Protein AF-A0A7K4BZT4-F1 (afdb_monomer_lite)

Sequence (242 aa):
MKRKNKKKKISETKINSTKKSKKNQSNDFLEYLKKRPYFVGFSVILIIIVFALLLTPRQEFEETTLSLIYGKALHEHHLNEIEYHLTQVEKKLNGTYQTTLEDDYYYSFKEDILWLKQREEELCKNTKNLLIKQLAFNTAFEGVLIVNENVGYEYFIEDYEGTINSALNEKYFDQNFENNLEVMNMFIGEKEKLNIFLTEYNSIMRDYFDYKVFIIKNSNSLERQFIEANKLFILSDPLALS

Foldseek 3Di:
DDDDDDDDPDDPPPPDDDDDDPPCPVVVVVVVCVVCVVVVVVVVVVVVVVVVVVPDPDPDPVCQVVLLVQLVVLLVVLLVVLVVQLVVLVVVLPDDDDDPLSNLLSVLLNVLSVVLNVVSVVLNPDDDSSNLLSVLSVLLVLLSVLLSVVLPPPDDDPPLVVLLVCLQPDPLLPDQLVPPVVVLVVCVVPVVSSVVSSVSNSVSLVVVLVVLSVCLVPPPDSSNNSSSSSSSVLSSDSVSSD

pLDDT: mean 73.02, std 18.8, range [32.84, 96.56]

Organism: NCBI:txid3101447

Secondary structure (DSSP, 8-state):
------------------S--SSSHHHHHHHHHHH-HHHHHHHHHHHHHHHHHHS---TTHHHHHHHHHHHHHHHHHHHHHHHHHHHHHHHHHTS--S-HHHHHHHHHHHHHHHHHHHHHHHHHTS-TTHHHHHHHHHHHHHHHHHHHHHH-GGG--S-HHHHHHHHHHS--TT---TT-HHHHGGGTT-HHHHHHHHHHHHHHHHHHHHHHHHHHHH-S-HHHHHHHHHHHHHHT-TTT--

Radius of gyration: 25.9 Å; chains: 1; bounding box: 50×102×54 Å

Structure (mmCIF, N/CA/C/O backbone):
data_AF-A0A7K4BZT4-F1
#
_entry.id   AF-A0A7K4BZT4-F1
#
loop_
_atom_site.group_PDB
_atom_site.id
_atom_site.type_symbol
_atom_site.label_atom_id
_atom_site.label_alt_id
_atom_site.label_comp_id
_atom_site.label_asym_id
_atom_site.label_entity_id
_atom_site.label_seq_id
_atom_site.pdbx_PDB_ins_code
_atom_site.Cartn_x
_atom_site.Cartn_y
_atom_site.Cartn_z
_atom_site.occupancy
_atom_site.B_iso_or_equiv
_atom_site.auth_seq_id
_atom_site.auth_comp_id
_atom_site.auth_asym_id
_atom_site.auth_atom_id
_atom_site.pdbx_PDB_model_num
ATOM 1 N N . MET A 1 1 ? 17.364 88.638 16.631 1.00 38.34 1 MET A N 1
ATOM 2 C CA . MET A 1 1 ? 16.669 88.555 15.325 1.00 38.34 1 MET A CA 1
ATOM 3 C C . MET A 1 1 ? 17.103 87.301 14.574 1.00 38.34 1 MET A C 1
ATOM 5 O O . MET A 1 1 ? 18.286 87.143 14.344 1.00 38.34 1 MET A O 1
ATOM 9 N N . LYS A 1 2 ? 16.131 86.422 14.254 1.00 34.97 2 LYS A N 1
ATOM 10 C CA . LYS A 1 2 ? 15.902 85.690 12.978 1.00 34.97 2 LYS A CA 1
ATOM 11 C C . LYS A 1 2 ? 17.158 85.402 12.103 1.00 34.97 2 LYS A C 1
ATOM 13 O O . LYS A 1 2 ? 17.803 86.339 11.673 1.00 34.97 2 LYS A O 1
ATOM 18 N N . ARG A 1 3 ? 17.466 84.175 11.653 1.00 37.53 3 ARG A N 1
ATOM 19 C CA . ARG A 1 3 ? 16.575 83.186 11.007 1.00 37.53 3 ARG A CA 1
ATOM 20 C C . ARG A 1 3 ? 17.091 81.736 11.095 1.00 37.53 3 ARG A C 1
ATOM 22 O O . ARG A 1 3 ? 18.282 81.463 11.096 1.00 37.53 3 ARG A O 1
ATOM 29 N N . LYS A 1 4 ? 16.100 80.840 11.075 1.00 44.41 4 LYS A N 1
ATOM 30 C CA . LYS A 1 4 ? 16.132 79.391 10.852 1.00 44.41 4 LYS A CA 1
ATOM 31 C C . LYS A 1 4 ? 16.937 79.004 9.602 1.00 44.41 4 LYS A C 1
ATOM 33 O O . LYS A 1 4 ? 16.754 79.629 8.564 1.00 44.41 4 LYS A O 1
ATOM 38 N N . ASN A 1 5 ? 17.639 77.871 9.661 1.00 38.75 5 ASN A N 1
ATOM 39 C CA . ASN A 1 5 ? 17.642 76.913 8.554 1.00 38.75 5 ASN A CA 1
ATOM 40 C C . ASN A 1 5 ? 17.796 75.480 9.079 1.00 38.75 5 ASN A C 1
ATOM 42 O O . ASN A 1 5 ? 18.863 75.030 9.483 1.00 38.75 5 ASN A O 1
ATOM 46 N N . LYS A 1 6 ? 16.657 74.786 9.091 1.00 43.75 6 LYS A N 1
ATOM 47 C CA . LYS A 1 6 ? 16.471 73.385 9.454 1.00 43.75 6 LYS A CA 1
ATOM 48 C C . LYS A 1 6 ? 16.713 72.580 8.172 1.00 43.75 6 LYS A C 1
ATOM 50 O O . LYS A 1 6 ? 15.821 72.508 7.331 1.00 43.75 6 LYS A O 1
ATOM 55 N N . LYS A 1 7 ? 17.914 72.024 7.979 1.00 41.59 7 LYS A N 1
ATOM 56 C CA . LYS A 1 7 ? 18.145 71.008 6.937 1.00 41.59 7 LYS A CA 1
ATOM 57 C C . LYS A 1 7 ? 17.945 69.62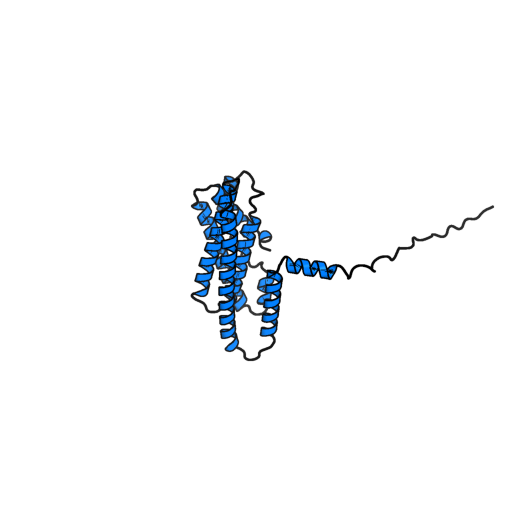3 7.548 1.00 41.59 7 LYS A C 1
ATOM 59 O O . LYS A 1 7 ? 18.538 69.288 8.568 1.00 41.59 7 LYS A O 1
ATOM 64 N N . LYS A 1 8 ? 17.030 68.877 6.925 1.00 41.38 8 LYS A N 1
ATOM 65 C CA . LYS A 1 8 ? 16.653 67.491 7.211 1.00 41.38 8 LYS A CA 1
ATOM 66 C C . LYS A 1 8 ? 17.901 66.620 7.383 1.00 41.38 8 LYS A C 1
ATOM 68 O O . LYS A 1 8 ? 18.652 66.449 6.428 1.00 41.38 8 LYS A O 1
ATOM 73 N N . LYS A 1 9 ? 18.070 66.020 8.562 1.00 32.84 9 LYS A N 1
ATOM 74 C CA . LYS A 1 9 ? 18.883 64.813 8.715 1.00 32.84 9 LYS A CA 1
ATOM 75 C C . LYS A 1 9 ? 17.980 63.654 8.300 1.00 32.84 9 LYS A C 1
ATOM 77 O O . LYS A 1 9 ? 17.096 63.251 9.051 1.00 32.84 9 LYS A O 1
ATOM 82 N N . ILE A 1 10 ? 18.101 63.247 7.039 1.00 37.84 10 ILE A N 1
ATOM 83 C CA . ILE A 1 10 ? 17.506 62.006 6.550 1.00 37.84 10 ILE A CA 1
ATOM 84 C C . ILE A 1 10 ? 18.229 60.888 7.293 1.00 37.84 10 ILE A C 1
ATOM 86 O O . ILE A 1 10 ? 19.456 60.877 7.366 1.00 37.84 10 ILE A O 1
ATOM 90 N N . SER A 1 11 ? 17.429 60.036 7.920 1.00 33.91 11 SER A N 1
ATOM 91 C CA . SER A 1 11 ? 17.816 58.808 8.597 1.00 33.91 11 SER A CA 1
ATOM 92 C C . SER A 1 11 ? 18.914 58.078 7.831 1.00 33.91 11 SER A C 1
ATOM 94 O O . SER A 1 11 ? 18.687 57.624 6.710 1.00 33.91 11 SER A O 1
ATOM 96 N N . GLU A 1 12 ? 20.083 57.956 8.457 1.00 33.94 12 GLU A N 1
ATOM 97 C CA . GLU A 1 12 ? 21.090 56.968 8.094 1.00 33.94 12 GLU A CA 1
ATOM 98 C C . GLU A 1 12 ? 20.404 55.602 8.105 1.00 33.94 12 GLU A C 1
ATOM 100 O O . GLU A 1 12 ? 20.092 55.032 9.154 1.00 33.94 12 GLU A O 1
ATOM 105 N N . THR A 1 13 ? 20.094 55.102 6.915 1.00 34.84 13 THR A N 1
ATOM 106 C CA . THR A 1 13 ? 19.722 53.713 6.719 1.00 34.84 13 THR A CA 1
ATOM 107 C C . THR A 1 13 ? 20.953 52.915 7.120 1.00 34.84 13 THR A C 1
ATOM 109 O O . THR A 1 13 ? 21.974 52.943 6.434 1.00 34.84 13 THR A O 1
ATOM 112 N N . LYS A 1 14 ? 20.889 52.260 8.283 1.00 35.16 14 LYS A N 1
ATOM 113 C CA . LYS A 1 14 ? 21.848 51.230 8.672 1.00 35.16 14 LYS A CA 1
ATOM 114 C C . LYS A 1 14 ? 21.846 50.168 7.573 1.00 35.16 14 LYS A C 1
ATOM 116 O O . LYS A 1 14 ? 21.000 49.280 7.570 1.00 35.16 14 LYS A O 1
ATOM 121 N N . ILE A 1 15 ? 22.807 50.249 6.661 1.00 43.66 15 ILE A N 1
ATOM 122 C CA . ILE A 1 15 ? 23.248 49.103 5.872 1.00 43.66 15 ILE A CA 1
ATOM 123 C C . ILE A 1 15 ? 23.973 48.204 6.870 1.00 43.66 15 ILE A C 1
ATOM 125 O O . ILE A 1 15 ? 25.164 48.355 7.119 1.00 43.66 15 ILE A O 1
ATOM 129 N N . ASN A 1 16 ? 23.216 47.341 7.539 1.00 45.81 16 ASN A N 1
ATOM 130 C CA . ASN A 1 16 ? 23.766 46.323 8.421 1.00 45.81 16 ASN A CA 1
ATOM 131 C C . ASN A 1 16 ? 22.947 45.036 8.300 1.00 45.81 16 ASN A C 1
ATOM 133 O O . ASN A 1 16 ? 22.258 44.605 9.215 1.00 45.81 16 ASN A O 1
ATOM 137 N N . SER A 1 17 ? 23.041 44.431 7.126 1.00 40.00 17 SER A N 1
ATOM 138 C CA . SER A 1 17 ? 22.721 43.032 6.849 1.00 40.00 17 SER A CA 1
ATOM 139 C C . SER A 1 17 ? 23.352 42.775 5.485 1.00 40.00 17 SER A C 1
ATOM 141 O O . SER A 1 17 ? 22.897 43.322 4.492 1.00 40.00 17 SER A O 1
ATOM 143 N N . THR A 1 18 ? 24.506 42.139 5.360 1.00 36.81 18 THR A N 1
ATOM 144 C CA . THR A 1 18 ? 24.685 40.716 5.628 1.00 36.81 18 THR A CA 1
ATOM 145 C C . THR A 1 18 ? 26.184 40.441 5.714 1.00 36.81 18 THR A C 1
ATOM 147 O O . THR A 1 18 ? 26.890 40.310 4.719 1.00 36.81 18 THR A O 1
ATOM 150 N N . LYS A 1 19 ? 26.698 40.337 6.937 1.00 41.53 19 LYS A N 1
ATOM 151 C CA . LYS A 1 19 ? 28.025 39.768 7.195 1.00 41.53 19 LYS A CA 1
ATOM 152 C C . LYS A 1 19 ? 27.956 38.893 8.438 1.00 41.53 19 LYS A C 1
ATOM 154 O O . LYS A 1 19 ? 28.600 39.168 9.437 1.00 41.53 19 LYS A O 1
ATOM 159 N N . LYS A 1 20 ? 27.081 37.887 8.396 1.00 43.62 20 LYS A N 1
ATOM 160 C CA . LYS A 1 20 ? 26.999 36.772 9.351 1.00 43.62 20 LYS A CA 1
ATOM 161 C C . LYS A 1 20 ? 25.937 35.799 8.849 1.00 43.62 20 LYS A C 1
ATOM 163 O O . LYS A 1 20 ? 24.759 36.101 8.946 1.00 43.62 20 LYS A O 1
ATOM 168 N N . SER A 1 21 ? 26.381 34.690 8.264 1.00 40.34 21 SER A N 1
ATOM 169 C CA . SER A 1 21 ? 25.705 33.381 8.243 1.00 40.34 21 SER A CA 1
ATOM 170 C C . SER A 1 21 ? 26.266 32.559 7.078 1.00 40.34 21 SER A C 1
ATOM 172 O O . SER A 1 21 ? 25.686 32.472 6.006 1.00 40.34 21 SER A O 1
ATOM 174 N N . LYS A 1 22 ? 27.469 32.011 7.253 1.00 43.75 22 LYS A N 1
ATOM 175 C CA . LYS A 1 22 ? 27.963 30.893 6.426 1.00 43.75 22 LYS A CA 1
ATOM 176 C C . LYS A 1 22 ? 28.556 29.768 7.277 1.00 43.75 22 LYS A C 1
ATOM 178 O O . LYS A 1 22 ? 29.202 28.879 6.749 1.00 43.75 22 LYS A O 1
ATOM 183 N N . LYS A 1 23 ? 28.355 29.810 8.602 1.00 39.78 23 LYS A N 1
ATOM 184 C CA . LYS A 1 23 ? 28.956 28.842 9.531 1.00 39.78 23 LYS A CA 1
ATOM 185 C C . LYS A 1 23 ? 27.959 27.892 10.206 1.00 39.78 23 LYS A C 1
ATOM 187 O O . LYS A 1 23 ? 28.413 26.954 10.838 1.00 39.78 23 LYS A O 1
ATOM 192 N N . ASN A 1 24 ? 26.646 28.085 10.017 1.00 41.31 24 ASN A N 1
ATOM 193 C CA . ASN A 1 24 ? 25.622 27.192 10.586 1.00 41.31 24 ASN A CA 1
ATOM 194 C C . ASN A 1 24 ? 24.876 26.339 9.544 1.00 41.31 24 ASN A C 1
ATOM 196 O O . ASN A 1 24 ? 24.444 25.248 9.882 1.00 41.31 24 ASN A O 1
ATOM 200 N N . GLN A 1 25 ? 24.823 26.740 8.266 1.00 46.41 25 GLN A N 1
ATOM 201 C CA . GLN A 1 25 ? 24.105 25.967 7.236 1.00 46.41 25 GLN A CA 1
ATOM 202 C C . GLN A 1 25 ? 24.666 24.554 6.999 1.00 46.41 25 GLN A C 1
ATOM 204 O O . GLN A 1 25 ? 23.907 23.652 6.667 1.00 46.41 25 GLN A O 1
ATOM 209 N N . SER A 1 26 ? 25.975 24.332 7.177 1.00 47.44 26 SER A N 1
ATOM 210 C CA . SER A 1 26 ? 26.562 22.999 6.981 1.00 47.44 26 SER A CA 1
ATOM 211 C C . SER A 1 26 ? 26.220 22.029 8.109 1.00 47.44 26 SER A C 1
ATOM 213 O O . SER A 1 26 ? 26.107 20.836 7.854 1.00 47.44 26 SER A O 1
ATOM 215 N N . ASN A 1 27 ? 26.058 22.526 9.341 1.00 47.84 27 ASN A N 1
ATOM 216 C CA . ASN A 1 27 ? 25.723 21.677 10.483 1.00 47.84 27 ASN A CA 1
ATOM 217 C C . ASN A 1 27 ? 24.246 21.285 10.452 1.00 47.84 27 ASN A C 1
ATOM 219 O O . ASN A 1 27 ? 23.945 20.113 10.655 1.00 47.84 27 ASN A O 1
ATOM 223 N N . ASP A 1 28 ? 23.364 22.218 10.086 1.00 51.59 28 ASP A N 1
ATOM 224 C CA . ASP A 1 28 ? 21.929 21.952 9.952 1.00 51.59 28 ASP A CA 1
ATOM 225 C C . ASP A 1 28 ? 21.648 20.961 8.808 1.00 51.59 28 ASP A C 1
ATOM 227 O O . ASP A 1 28 ? 20.815 20.066 8.944 1.00 51.59 28 ASP A O 1
ATOM 231 N N . PHE A 1 29 ? 22.402 21.048 7.704 1.00 51.94 29 PHE A N 1
ATOM 232 C CA . PHE A 1 29 ? 22.315 20.083 6.605 1.00 51.94 29 PHE A CA 1
ATOM 233 C C . PHE A 1 29 ? 22.826 18.695 7.012 1.00 51.94 29 PHE A C 1
ATOM 235 O O . PHE A 1 29 ? 22.180 17.691 6.726 1.00 51.94 29 PHE A O 1
ATOM 242 N N . LEU A 1 30 ? 23.950 18.611 7.734 1.00 51.66 30 LEU A N 1
ATOM 243 C CA . LEU A 1 30 ? 24.466 17.327 8.218 1.00 51.66 30 LEU A CA 1
ATOM 244 C C . LEU A 1 30 ? 23.521 16.670 9.236 1.00 51.66 30 LEU A C 1
ATOM 246 O O . LEU A 1 30 ? 23.410 15.447 9.280 1.00 51.66 30 LEU A O 1
ATOM 250 N N . GLU A 1 31 ? 22.856 17.469 10.067 1.00 55.62 31 GLU A N 1
ATOM 251 C CA . GLU A 1 31 ? 21.886 16.985 11.047 1.00 55.62 31 GLU A CA 1
ATOM 252 C C . GLU A 1 31 ? 20.573 16.544 10.383 1.00 55.62 31 GLU A C 1
ATOM 254 O O . GLU A 1 31 ? 20.004 15.524 10.771 1.00 55.62 31 GLU A O 1
ATOM 259 N N . TYR A 1 32 ? 20.143 17.240 9.326 1.00 56.03 32 TYR A N 1
ATOM 260 C CA . TYR A 1 32 ? 19.035 16.823 8.462 1.00 56.03 32 TYR A CA 1
ATOM 261 C C . TYR A 1 32 ? 19.323 15.482 7.768 1.00 56.03 32 TYR A C 1
ATOM 263 O O . TYR A 1 32 ? 18.508 14.563 7.838 1.00 56.03 32 TYR A O 1
ATOM 271 N N . LEU A 1 33 ? 20.521 15.321 7.192 1.00 49.00 33 LEU A N 1
ATOM 272 C CA . LEU A 1 33 ? 20.959 14.067 6.565 1.00 49.00 33 LEU A CA 1
ATOM 273 C C . LEU A 1 33 ? 21.057 12.907 7.572 1.00 49.00 33 LEU A C 1
ATOM 275 O O . LEU A 1 33 ? 20.733 11.772 7.236 1.00 49.00 33 LEU A O 1
ATOM 279 N N . LYS A 1 34 ? 21.446 13.179 8.826 1.00 53.22 34 LYS A N 1
ATOM 280 C CA . LYS A 1 34 ? 21.463 12.170 9.903 1.00 53.22 34 LYS A CA 1
ATOM 281 C C . LYS A 1 34 ? 20.067 11.730 10.348 1.00 53.22 34 LYS A C 1
ATOM 283 O O . LYS A 1 34 ? 19.916 10.592 10.776 1.00 53.22 34 LYS A O 1
ATOM 288 N N . LYS A 1 35 ? 19.066 12.613 10.267 1.00 53.91 35 LYS A N 1
ATOM 289 C CA . LYS A 1 35 ? 17.663 12.308 10.609 1.00 53.91 35 LYS A CA 1
ATOM 290 C C . LYS A 1 35 ? 16.922 11.576 9.486 1.00 53.91 35 LYS A C 1
ATOM 292 O O . LYS A 1 35 ? 15.876 10.997 9.748 1.00 53.91 35 LYS A O 1
ATOM 297 N N . ARG A 1 36 ? 17.452 11.587 8.258 1.00 51.53 36 ARG A N 1
ATOM 298 C CA . ARG A 1 36 ? 16.865 10.923 7.082 1.00 51.53 36 ARG A CA 1
ATOM 299 C C . ARG A 1 36 ? 17.914 10.105 6.318 1.00 51.53 36 ARG A C 1
ATOM 301 O O . ARG A 1 36 ? 18.213 10.427 5.168 1.00 51.53 36 ARG A O 1
ATOM 308 N N . PRO A 1 37 ? 18.482 9.045 6.922 1.00 53.41 37 PRO A N 1
ATOM 309 C CA . PRO A 1 37 ? 19.503 8.220 6.270 1.00 53.41 37 PRO A CA 1
ATOM 310 C C . PRO A 1 37 ? 19.003 7.602 4.954 1.00 53.41 37 PRO A C 1
ATOM 312 O O . PRO A 1 37 ? 19.774 7.474 4.005 1.00 53.41 37 PRO A O 1
ATOM 315 N N . TYR A 1 38 ? 17.701 7.322 4.862 1.00 54.69 38 TYR A N 1
ATOM 316 C CA . TYR A 1 38 ? 17.044 6.798 3.665 1.00 54.69 38 TYR A CA 1
ATOM 317 C C . TYR A 1 38 ? 17.004 7.809 2.509 1.00 54.69 38 TYR A C 1
ATOM 319 O O . TYR A 1 38 ? 17.267 7.435 1.375 1.00 54.69 38 TYR A O 1
ATOM 327 N N . PHE A 1 39 ? 16.830 9.110 2.785 1.00 56.25 39 PHE A N 1
ATOM 328 C CA . PHE A 1 39 ? 16.933 10.164 1.764 1.00 56.25 39 PHE A CA 1
ATOM 329 C C . PHE A 1 39 ? 18.351 10.251 1.182 1.00 56.25 39 PHE A C 1
ATOM 331 O O . PHE A 1 39 ? 18.521 10.484 -0.013 1.00 56.25 39 PHE A O 1
ATOM 338 N N . VAL A 1 40 ? 19.380 10.028 2.010 1.00 55.22 40 VAL A N 1
ATOM 339 C CA . VAL A 1 40 ? 20.787 9.995 1.571 1.00 55.22 40 VAL A CA 1
ATOM 340 C C . VAL A 1 40 ? 21.072 8.749 0.736 1.00 55.22 40 VAL A C 1
ATOM 342 O O . VAL A 1 40 ? 21.706 8.850 -0.310 1.00 55.22 40 VAL A O 1
ATOM 345 N N . GLY A 1 41 ? 20.568 7.586 1.162 1.00 58.56 41 GLY A N 1
ATOM 346 C CA . GLY A 1 41 ? 20.647 6.346 0.387 1.00 58.56 41 GLY A CA 1
ATOM 347 C C . GLY A 1 41 ? 19.968 6.484 -0.977 1.00 58.56 41 GLY A C 1
ATOM 348 O O . GLY A 1 41 ? 20.593 6.228 -2.004 1.00 58.56 41 GLY A O 1
ATOM 349 N N . PHE A 1 42 ? 18.738 7.000 -0.988 1.00 55.38 42 PHE A N 1
ATOM 350 C CA . PHE A 1 42 ? 17.950 7.270 -2.188 1.00 55.38 42 PHE A CA 1
ATOM 351 C C . PHE A 1 42 ? 18.660 8.234 -3.140 1.00 55.38 42 PHE A C 1
ATOM 353 O O . PHE A 1 42 ? 18.800 7.944 -4.323 1.00 55.38 42 PHE A O 1
ATOM 360 N N . SER A 1 43 ? 19.186 9.352 -2.636 1.00 60.56 43 SER A N 1
ATOM 361 C CA . SER A 1 43 ? 19.872 10.332 -3.486 1.00 60.56 43 SER A CA 1
ATOM 362 C C . SER A 1 43 ? 21.207 9.818 -4.038 1.00 60.56 43 SER A C 1
ATOM 364 O O . SER A 1 43 ? 21.553 10.145 -5.171 1.00 60.56 43 SER A O 1
ATOM 366 N N . VAL A 1 44 ? 21.923 8.947 -3.320 1.00 68.25 44 VAL A N 1
ATOM 367 C CA . VAL A 1 44 ? 23.115 8.263 -3.855 1.00 68.25 44 VAL A CA 1
ATOM 368 C C . VAL A 1 44 ? 22.736 7.262 -4.951 1.00 68.25 44 VAL A C 1
ATOM 370 O O . VAL A 1 44 ? 23.366 7.257 -6.008 1.00 68.25 44 VAL A O 1
ATOM 373 N N . ILE A 1 45 ? 21.689 6.459 -4.743 1.00 68.69 45 ILE A N 1
ATOM 374 C CA . ILE A 1 45 ? 21.191 5.498 -5.740 1.00 68.69 45 ILE A CA 1
ATOM 375 C C . ILE A 1 45 ? 20.685 6.230 -6.991 1.00 68.69 45 ILE A C 1
ATOM 377 O O . ILE A 1 45 ? 21.036 5.851 -8.107 1.00 68.69 45 ILE A O 1
ATOM 381 N N . LEU A 1 46 ? 19.957 7.334 -6.818 1.00 63.81 46 LEU A N 1
ATOM 382 C CA . LEU A 1 46 ? 19.461 8.175 -7.906 1.00 63.81 46 LEU A CA 1
ATOM 383 C C . LEU A 1 46 ? 20.613 8.768 -8.734 1.00 63.81 46 LEU A C 1
ATOM 385 O O . LEU A 1 46 ? 20.575 8.732 -9.961 1.00 63.81 46 LEU A O 1
ATOM 389 N N . ILE A 1 47 ? 21.676 9.254 -8.080 1.00 70.94 47 ILE A N 1
ATOM 390 C CA . ILE A 1 47 ? 22.879 9.758 -8.765 1.00 70.94 47 ILE A CA 1
ATOM 391 C C . ILE A 1 47 ? 23.571 8.636 -9.552 1.00 70.94 47 ILE A C 1
ATOM 393 O O . ILE A 1 47 ? 24.005 8.866 -10.681 1.00 70.94 47 ILE A O 1
ATOM 397 N N . ILE A 1 48 ? 23.646 7.421 -8.998 1.00 68.88 48 ILE A N 1
ATOM 398 C CA . ILE A 1 48 ? 24.233 6.256 -9.678 1.00 68.88 48 ILE A CA 1
ATOM 399 C C . ILE A 1 48 ? 23.407 5.867 -10.913 1.00 68.88 48 ILE A C 1
ATOM 401 O O . ILE A 1 48 ? 23.986 5.620 -11.969 1.00 68.88 48 ILE A O 1
ATOM 405 N N . ILE A 1 49 ? 22.074 5.876 -10.816 1.00 66.00 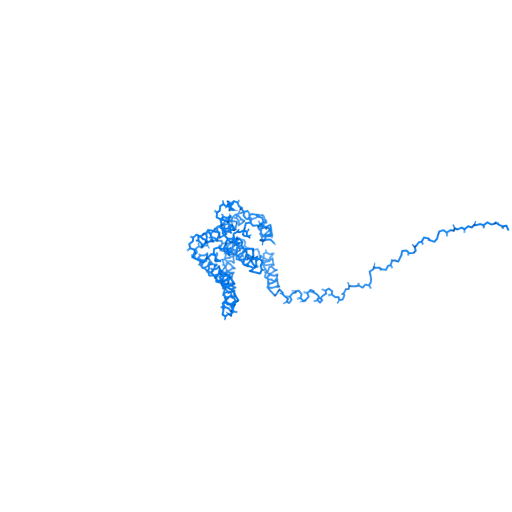49 ILE A N 1
ATOM 406 C CA . ILE A 1 49 ? 21.160 5.596 -11.935 1.00 66.00 49 ILE A CA 1
ATOM 407 C C . ILE A 1 49 ? 21.321 6.647 -13.042 1.00 66.00 49 ILE A C 1
ATOM 409 O O . ILE A 1 49 ? 21.489 6.295 -14.208 1.00 66.00 49 ILE A O 1
ATOM 413 N N . VAL A 1 50 ? 21.351 7.936 -12.686 1.00 66.81 50 VAL A N 1
ATOM 414 C CA . VAL A 1 50 ? 21.525 9.037 -13.651 1.00 66.81 50 VAL A CA 1
ATOM 415 C C . VAL A 1 50 ? 22.878 8.949 -14.367 1.00 66.81 50 VAL A C 1
ATOM 417 O O . VAL A 1 50 ? 22.946 9.132 -15.582 1.00 66.81 50 VAL A O 1
ATOM 420 N N . PHE A 1 51 ? 23.960 8.621 -13.653 1.00 59.88 51 PHE A N 1
ATOM 421 C CA . PHE A 1 51 ? 25.280 8.437 -14.268 1.00 59.88 51 PHE A CA 1
ATOM 422 C C . PHE A 1 51 ? 25.371 7.178 -15.138 1.00 59.88 51 PHE A C 1
ATOM 424 O O . PHE A 1 51 ? 26.032 7.211 -16.177 1.00 59.88 51 PHE A O 1
ATOM 431 N N . ALA A 1 52 ? 24.698 6.091 -14.754 1.00 56.69 52 ALA A N 1
ATOM 432 C CA . ALA A 1 52 ? 24.640 4.864 -15.546 1.00 56.69 52 ALA A CA 1
ATOM 433 C C . ALA A 1 52 ? 23.891 5.069 -16.877 1.00 56.69 52 ALA A C 1
ATOM 435 O O . ALA A 1 52 ? 24.296 4.522 -17.903 1.00 56.69 52 ALA A O 1
ATOM 436 N N . LEU A 1 53 ? 22.858 5.919 -16.889 1.00 58.25 53 LEU A N 1
ATOM 437 C CA . LEU A 1 53 ? 22.107 6.283 -18.097 1.00 58.25 53 LEU A CA 1
ATOM 438 C C . LEU A 1 53 ? 22.904 7.182 -19.061 1.00 58.25 53 LEU A C 1
ATOM 440 O O . LEU A 1 53 ? 22.675 7.141 -20.268 1.00 58.25 53 LEU A O 1
ATOM 444 N N . LEU A 1 54 ? 23.852 7.981 -18.558 1.00 51.22 54 LEU A N 1
ATOM 445 C CA . LEU A 1 54 ? 24.602 8.957 -19.361 1.00 51.22 54 LEU A CA 1
ATOM 446 C C . LEU A 1 54 ? 25.860 8.394 -20.054 1.00 51.22 54 LEU A C 1
ATOM 448 O O . LEU A 1 54 ? 26.380 9.052 -20.956 1.00 51.22 54 LEU A O 1
ATOM 452 N N . LEU A 1 55 ? 26.376 7.222 -19.655 1.00 49.41 55 LEU A N 1
ATOM 453 C CA . LEU A 1 55 ? 27.731 6.774 -20.032 1.00 49.41 55 LEU A CA 1
ATOM 454 C C . LEU A 1 55 ? 27.842 5.533 -20.940 1.00 49.41 55 LEU A C 1
ATOM 456 O O . LEU A 1 55 ? 28.967 5.166 -21.279 1.00 49.41 55 LEU A O 1
ATOM 460 N N . THR A 1 56 ? 26.754 4.908 -21.404 1.00 43.88 56 THR A N 1
ATOM 461 C CA . THR A 1 56 ? 26.866 3.653 -22.187 1.00 43.88 56 THR A CA 1
ATOM 462 C C . THR A 1 56 ? 26.113 3.676 -23.522 1.00 43.88 56 THR A C 1
ATOM 464 O O . THR A 1 56 ? 24.884 3.684 -23.528 1.00 43.88 56 THR A O 1
ATOM 467 N N . PRO A 1 57 ? 26.814 3.622 -24.676 1.00 45.00 57 PRO A N 1
ATOM 468 C CA . PRO A 1 57 ? 26.199 3.366 -25.971 1.00 45.00 57 PRO A CA 1
ATOM 469 C C . PRO A 1 57 ? 26.279 1.871 -26.337 1.00 45.00 57 PRO A C 1
ATOM 471 O O . PRO A 1 57 ? 27.343 1.383 -26.718 1.00 45.00 57 PRO A O 1
ATOM 474 N N . ARG A 1 58 ? 25.142 1.162 -26.268 1.00 41.88 58 ARG A N 1
ATOM 475 C CA . ARG A 1 58 ? 24.783 -0.054 -27.041 1.00 41.88 58 ARG A CA 1
ATOM 476 C C . ARG A 1 58 ? 23.310 -0.385 -26.766 1.00 41.88 58 ARG A C 1
ATOM 478 O O . ARG A 1 58 ? 22.956 -1.144 -25.872 1.00 41.88 58 ARG A O 1
ATOM 485 N N . GLN A 1 59 ? 22.455 0.310 -27.505 1.00 51.00 59 GLN A N 1
ATOM 486 C CA . GLN A 1 59 ? 21.015 0.394 -27.278 1.00 51.00 59 GLN A CA 1
ATOM 487 C C . GLN A 1 59 ? 20.311 -0.932 -27.631 1.00 51.00 59 GLN A C 1
ATOM 489 O O . GLN A 1 59 ? 20.684 -1.596 -28.594 1.00 51.00 59 GLN A O 1
ATOM 494 N N . GLU A 1 60 ? 19.300 -1.294 -26.837 1.00 47.25 60 GLU A N 1
ATOM 495 C CA . GLU A 1 60 ? 18.342 -2.412 -26.966 1.00 47.25 60 GLU A CA 1
ATOM 496 C C . GLU A 1 60 ? 18.626 -3.716 -26.177 1.00 47.25 60 GLU A C 1
ATOM 498 O O . GLU A 1 60 ? 17.831 -4.061 -25.296 1.00 47.25 60 GLU A O 1
ATOM 503 N N . PHE A 1 61 ? 19.723 -4.455 -26.400 1.00 43.44 61 PHE A N 1
ATOM 504 C CA . PHE A 1 61 ? 19.909 -5.767 -25.725 1.00 43.44 61 PHE A CA 1
ATOM 505 C C . PHE A 1 61 ? 20.460 -5.677 -24.285 1.00 43.44 61 PHE A C 1
ATOM 507 O O . PHE A 1 61 ? 20.027 -6.426 -23.401 1.00 43.44 61 PHE A O 1
ATOM 514 N N . GLU A 1 62 ? 21.390 -4.753 -24.019 1.00 49.66 62 GLU A N 1
ATOM 515 C CA . GLU A 1 62 ? 21.948 -4.540 -22.670 1.00 49.66 62 GLU A CA 1
ATOM 516 C C . GLU A 1 62 ? 20.948 -3.834 -21.745 1.00 49.66 62 GLU A C 1
ATOM 518 O O . GLU A 1 62 ? 20.843 -4.185 -20.570 1.00 49.66 62 GLU A O 1
ATOM 523 N N . GLU A 1 63 ? 20.141 -2.919 -22.289 1.00 52.84 63 GLU A N 1
ATOM 524 C CA . GLU A 1 63 ? 19.128 -2.166 -21.541 1.00 52.84 63 GLU A CA 1
ATOM 525 C C . GLU A 1 63 ? 18.045 -3.086 -20.952 1.00 52.84 63 GLU A C 1
ATOM 527 O O . GLU A 1 63 ? 17.660 -2.944 -19.791 1.00 52.84 63 GLU A O 1
ATOM 532 N N . THR A 1 64 ? 17.628 -4.111 -21.703 1.00 64.19 64 THR A N 1
ATOM 533 C CA . THR A 1 64 ? 16.621 -5.088 -21.251 1.00 64.19 64 THR A CA 1
ATOM 534 C C . THR A 1 64 ? 17.150 -5.980 -20.119 1.00 64.19 64 THR A C 1
ATOM 536 O O . THR A 1 64 ? 16.425 -6.292 -19.172 1.00 64.19 64 THR A O 1
ATOM 539 N N . THR A 1 65 ? 18.429 -6.366 -20.181 1.00 69.06 65 THR A N 1
ATOM 540 C CA . THR A 1 65 ? 19.059 -7.229 -19.165 1.00 69.06 65 THR A CA 1
ATOM 541 C C . THR A 1 65 ? 19.363 -6.454 -17.884 1.00 69.06 65 THR A C 1
ATOM 543 O O . THR A 1 65 ? 19.067 -6.937 -16.791 1.00 69.06 65 THR A O 1
ATOM 546 N N . LEU A 1 66 ? 19.893 -5.232 -18.002 1.00 73.00 66 LEU A N 1
ATOM 547 C CA . LEU A 1 66 ? 20.134 -4.344 -16.863 1.00 73.00 66 LEU A CA 1
ATOM 548 C C . LEU A 1 66 ? 18.826 -3.959 -16.171 1.00 73.00 66 LEU A C 1
ATOM 550 O O . LEU A 1 66 ? 18.735 -4.075 -14.954 1.00 73.00 66 LEU A O 1
ATOM 554 N N . SER A 1 67 ? 17.790 -3.591 -16.930 1.00 76.31 67 SER A N 1
ATOM 555 C CA . SER A 1 67 ? 16.455 -3.298 -16.387 1.00 76.31 67 SER A CA 1
ATOM 556 C C . SER A 1 67 ? 15.894 -4.472 -15.579 1.00 76.31 67 SER A C 1
ATOM 558 O O . SER A 1 67 ? 15.374 -4.287 -14.480 1.00 76.31 67 SER A O 1
ATOM 560 N N . LEU A 1 68 ? 16.076 -5.707 -16.057 1.00 80.25 68 LEU A N 1
ATOM 561 C CA . LEU A 1 68 ? 15.670 -6.896 -15.310 1.00 80.25 68 LEU A CA 1
ATOM 562 C C . LEU A 1 68 ? 16.486 -7.094 -14.021 1.00 80.25 68 LEU A C 1
ATOM 564 O O . LEU A 1 68 ? 15.908 -7.431 -12.989 1.00 80.25 68 LEU A O 1
ATOM 568 N N . ILE A 1 69 ? 17.808 -6.892 -14.065 1.00 81.44 69 ILE A N 1
ATOM 569 C CA . ILE A 1 69 ? 18.681 -6.987 -12.882 1.00 81.44 69 ILE A CA 1
ATOM 570 C C . ILE A 1 69 ? 18.276 -5.944 -11.836 1.00 81.44 69 ILE A C 1
ATOM 572 O O . ILE A 1 69 ? 18.106 -6.293 -10.670 1.00 81.44 69 ILE A O 1
ATOM 576 N N . TYR A 1 70 ? 18.067 -4.693 -12.248 1.00 80.75 70 TYR A N 1
ATOM 577 C CA . TYR A 1 70 ? 17.641 -3.625 -11.346 1.00 80.75 70 TYR A CA 1
ATOM 578 C C . TYR A 1 70 ? 16.246 -3.868 -10.781 1.00 80.75 70 TYR A C 1
ATOM 580 O O . TYR A 1 70 ? 16.052 -3.691 -9.585 1.00 80.75 70 TYR A O 1
ATOM 588 N N . GLY A 1 71 ? 15.302 -4.345 -11.595 1.00 85.56 71 GLY A N 1
ATOM 589 C CA . GLY A 1 71 ? 13.975 -4.722 -11.108 1.00 85.56 71 GLY A CA 1
ATOM 590 C C . GLY A 1 71 ? 14.036 -5.804 -10.025 1.00 85.56 71 GLY A C 1
ATOM 591 O O . GLY A 1 71 ? 13.350 -5.697 -9.017 1.00 85.56 71 GLY A O 1
ATOM 592 N N . LYS A 1 72 ? 14.908 -6.810 -10.178 1.00 87.25 72 LYS A N 1
ATOM 593 C CA . LYS A 1 72 ? 15.120 -7.835 -9.141 1.00 87.25 72 LYS A CA 1
ATOM 594 C C . LYS A 1 72 ? 15.792 -7.281 -7.888 1.00 87.25 72 LYS A C 1
ATOM 596 O O . LYS A 1 72 ? 15.409 -7.649 -6.789 1.00 87.25 72 LYS A O 1
ATOM 601 N N . ALA A 1 73 ? 16.787 -6.410 -8.040 1.00 86.00 73 ALA A N 1
ATOM 602 C CA . ALA A 1 73 ? 17.435 -5.779 -6.893 1.00 86.00 73 ALA A CA 1
ATOM 603 C C . ALA A 1 73 ? 16.452 -4.904 -6.098 1.00 86.00 73 ALA A C 1
ATOM 605 O O . ALA A 1 73 ? 16.491 -4.901 -4.871 1.00 86.00 73 ALA A O 1
ATOM 606 N N . LEU A 1 74 ? 15.560 -4.200 -6.798 1.00 86.38 74 LEU A N 1
ATOM 607 C CA . LEU A 1 74 ? 14.520 -3.377 -6.191 1.00 86.38 74 LEU A CA 1
ATOM 608 C C . LEU A 1 74 ? 13.469 -4.238 -5.468 1.00 86.38 74 LEU A C 1
ATOM 610 O O . LEU A 1 74 ? 13.124 -3.932 -4.336 1.00 86.38 74 LEU A O 1
ATOM 614 N N . HIS A 1 75 ? 13.081 -5.377 -6.048 1.00 89.31 75 HIS A N 1
ATOM 615 C CA . HIS A 1 75 ? 12.227 -6.367 -5.383 1.00 89.31 75 HIS A CA 1
ATOM 616 C C . HIS A 1 75 ? 12.800 -6.846 -4.040 1.00 89.31 75 HIS A C 1
ATOM 618 O O . HIS A 1 75 ? 12.144 -6.783 -3.002 1.00 89.31 75 HIS A O 1
ATOM 624 N N . GLU A 1 76 ? 14.061 -7.289 -4.042 1.00 87.75 76 GLU A N 1
ATOM 625 C CA . GLU A 1 76 ? 14.746 -7.718 -2.816 1.00 87.75 76 GLU A CA 1
ATOM 626 C C . GLU A 1 76 ? 14.842 -6.575 -1.795 1.00 87.75 76 GLU A C 1
ATOM 628 O O . GLU A 1 76 ? 14.730 -6.794 -0.588 1.00 87.75 76 GLU A O 1
ATOM 633 N N . HIS A 1 77 ? 15.037 -5.339 -2.260 1.00 87.44 77 HIS A N 1
ATOM 634 C CA . HIS A 1 77 ? 15.039 -4.171 -1.388 1.00 87.44 77 HIS A CA 1
ATOM 635 C C . HIS A 1 77 ? 13.679 -3.964 -0.710 1.00 87.44 77 HIS A C 1
ATOM 637 O O . HIS A 1 77 ? 13.654 -3.870 0.518 1.00 87.44 77 HIS A O 1
ATOM 643 N N . HIS A 1 78 ? 12.576 -3.991 -1.462 1.00 87.06 78 HIS A N 1
ATOM 644 C CA . HIS A 1 78 ? 11.228 -3.840 -0.909 1.00 87.06 78 HIS A CA 1
ATOM 645 C C . HIS A 1 78 ? 10.893 -4.931 0.103 1.00 87.06 78 HIS A C 1
ATOM 647 O O . HIS A 1 78 ? 10.364 -4.630 1.169 1.00 87.06 78 HIS A O 1
ATOM 653 N N . LEU A 1 79 ? 11.239 -6.193 -0.176 1.00 90.50 79 LEU A N 1
ATOM 654 C CA . LEU A 1 79 ? 11.024 -7.279 0.784 1.00 90.50 79 LEU A CA 1
ATOM 655 C C . LEU A 1 79 ? 11.737 -7.005 2.115 1.00 90.50 79 LEU A C 1
ATOM 657 O O . LEU A 1 79 ? 11.156 -7.212 3.178 1.00 90.50 79 LEU A O 1
ATOM 661 N N . ASN A 1 80 ? 12.964 -6.482 2.076 1.00 87.69 80 ASN A N 1
ATOM 662 C CA . ASN A 1 80 ? 13.687 -6.111 3.292 1.00 87.69 80 ASN A CA 1
ATOM 663 C C . ASN A 1 80 ? 13.037 -4.929 4.032 1.00 87.69 80 ASN A C 1
ATOM 665 O O . ASN A 1 80 ? 13.006 -4.927 5.264 1.00 87.69 80 ASN A O 1
ATOM 669 N N . GLU A 1 81 ? 12.518 -3.931 3.313 1.00 88.88 81 GLU A N 1
ATOM 670 C CA . GLU A 1 81 ? 11.805 -2.804 3.928 1.00 88.88 81 GLU A CA 1
ATOM 671 C C . GLU A 1 81 ? 10.487 -3.248 4.563 1.00 88.88 81 GLU A C 1
ATOM 673 O O . GLU A 1 81 ? 10.212 -2.919 5.716 1.00 88.88 81 GLU A O 1
ATOM 678 N N . ILE A 1 82 ? 9.719 -4.087 3.874 1.00 91.50 82 ILE A N 1
ATOM 679 C CA . ILE A 1 82 ? 8.501 -4.715 4.394 1.00 91.50 82 ILE A CA 1
ATOM 680 C C . ILE A 1 82 ? 8.792 -5.451 5.709 1.00 91.50 82 ILE A C 1
ATOM 682 O O . ILE A 1 82 ? 8.116 -5.208 6.709 1.00 91.50 82 ILE A O 1
ATOM 686 N N . GLU A 1 83 ? 9.828 -6.293 5.756 1.00 91.94 83 GLU A N 1
A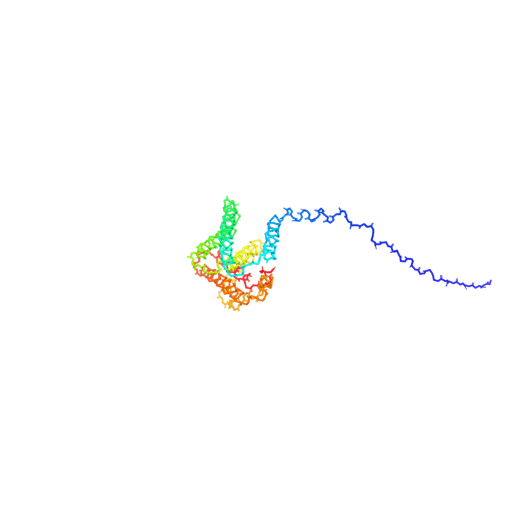TOM 687 C CA . GLU A 1 83 ? 10.230 -6.996 6.986 1.00 91.94 83 GLU A CA 1
ATOM 688 C C . GLU A 1 83 ? 10.646 -6.035 8.109 1.00 91.94 83 GLU A C 1
ATOM 690 O O . GLU A 1 83 ? 10.326 -6.246 9.287 1.00 91.94 83 GLU A O 1
ATOM 695 N N . TYR A 1 84 ? 11.334 -4.946 7.759 1.00 93.25 84 TYR A N 1
ATOM 696 C CA . TYR A 1 84 ? 11.676 -3.900 8.714 1.00 93.25 84 TYR A CA 1
ATOM 697 C C . TYR A 1 84 ? 10.417 -3.264 9.317 1.00 93.25 84 TYR A C 1
ATOM 699 O O . TYR A 1 84 ? 10.308 -3.193 10.546 1.00 93.25 84 TYR A O 1
ATOM 707 N N . HIS A 1 85 ? 9.452 -2.854 8.491 1.00 90.25 85 HIS A N 1
ATOM 708 C CA . HIS A 1 85 ? 8.201 -2.251 8.954 1.00 90.25 85 HIS A CA 1
ATOM 709 C C . HIS A 1 85 ? 7.356 -3.233 9.775 1.00 90.25 85 HIS A C 1
ATOM 711 O O . HIS A 1 85 ? 6.889 -2.854 10.852 1.00 90.25 85 HIS A O 1
ATOM 717 N N . LEU A 1 86 ? 7.252 -4.505 9.364 1.00 92.69 86 LEU A N 1
ATOM 718 C CA . LEU A 1 86 ? 6.608 -5.558 10.167 1.00 92.69 86 LEU A CA 1
ATOM 719 C C . LEU A 1 86 ? 7.232 -5.645 11.556 1.00 92.69 86 LEU A C 1
ATOM 721 O O . LEU A 1 86 ? 6.521 -5.592 12.558 1.00 92.69 86 LEU A O 1
ATOM 725 N N . THR A 1 87 ? 8.562 -5.687 11.629 1.00 90.00 87 THR A N 1
ATOM 726 C CA . THR A 1 87 ? 9.281 -5.752 12.906 1.00 90.00 87 THR A CA 1
ATOM 727 C C . THR A 1 87 ? 8.979 -4.541 13.797 1.00 90.00 87 THR A C 1
ATOM 729 O O . THR A 1 87 ? 8.874 -4.683 15.018 1.00 90.00 87 THR A O 1
ATOM 732 N N . GLN A 1 88 ? 8.85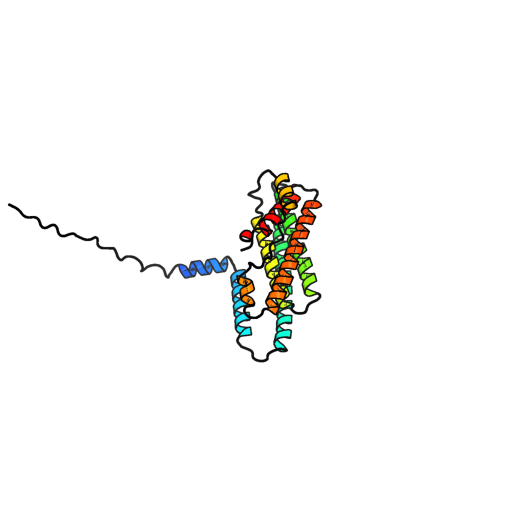8 -3.334 13.231 1.00 88.75 88 GLN A N 1
ATOM 733 C CA . GLN A 1 88 ? 8.521 -2.136 14.011 1.00 88.75 88 GLN A CA 1
ATOM 734 C C . GLN A 1 88 ? 7.088 -2.193 14.547 1.00 88.75 88 GLN A C 1
ATOM 736 O O . GLN A 1 88 ? 6.874 -1.917 15.730 1.00 88.75 88 GLN A O 1
ATOM 741 N N . VAL A 1 89 ? 6.123 -2.585 13.713 1.00 89.31 89 VAL A N 1
ATOM 742 C CA . VAL A 1 89 ? 4.715 -2.692 14.121 1.00 89.31 89 VAL A CA 1
ATOM 743 C C . VAL A 1 89 ? 4.527 -3.808 15.149 1.00 89.31 89 VAL A C 1
ATOM 745 O O . VAL A 1 89 ? 3.835 -3.614 16.142 1.00 89.31 89 VAL A O 1
ATOM 748 N N . GLU A 1 90 ? 5.206 -4.946 15.004 1.00 89.19 90 GLU A N 1
ATOM 749 C CA . GLU A 1 90 ? 5.158 -6.030 15.994 1.00 89.19 90 GLU A CA 1
ATOM 750 C C . GLU A 1 90 ? 5.757 -5.627 17.344 1.00 89.19 90 GLU A C 1
ATOM 752 O O . GLU A 1 90 ? 5.233 -5.989 18.396 1.00 89.19 90 GLU A O 1
ATOM 757 N N . LYS A 1 91 ? 6.834 -4.833 17.344 1.00 87.56 91 LYS A N 1
ATOM 758 C CA . LYS A 1 91 ? 7.378 -4.264 18.586 1.00 87.56 91 LYS A CA 1
ATOM 759 C C . LYS A 1 91 ? 6.389 -3.341 19.274 1.00 87.56 91 LYS A C 1
ATOM 761 O O . LYS A 1 91 ? 6.353 -3.333 20.501 1.00 87.56 91 LYS A O 1
ATOM 766 N N . LYS A 1 92 ? 5.630 -2.564 18.497 1.00 86.25 92 LYS A N 1
ATOM 767 C CA . LYS A 1 92 ? 4.545 -1.748 19.031 1.00 86.25 92 LYS A CA 1
ATOM 768 C C . LYS A 1 92 ? 3.490 -2.670 19.642 1.00 86.25 92 LYS A C 1
ATOM 770 O O . LYS A 1 92 ? 3.279 -2.565 20.844 1.00 86.25 92 LYS A O 1
ATOM 775 N N . LEU A 1 93 ? 2.958 -3.629 18.878 1.00 84.31 93 LEU A N 1
ATOM 776 C CA . LEU A 1 93 ? 1.899 -4.557 19.312 1.00 84.31 93 LEU A CA 1
ATOM 777 C C . LEU A 1 93 ? 2.221 -5.341 20.593 1.00 84.31 93 LEU A C 1
ATOM 779 O O . LEU A 1 93 ? 1.318 -5.688 21.344 1.00 84.31 93 LEU A O 1
ATOM 783 N N . ASN A 1 94 ? 3.498 -5.616 20.864 1.00 79.94 94 ASN A N 1
ATOM 784 C CA . ASN A 1 94 ? 3.936 -6.269 22.102 1.00 79.94 94 ASN A CA 1
ATOM 785 C C . ASN A 1 94 ? 3.879 -5.357 23.351 1.00 79.94 94 ASN A C 1
ATOM 787 O O . ASN A 1 94 ? 4.250 -5.790 24.445 1.00 79.94 94 ASN A O 1
ATOM 791 N N . GLY A 1 95 ? 3.481 -4.094 23.201 1.00 70.50 95 GLY A N 1
ATOM 792 C CA . GLY A 1 95 ? 3.245 -3.158 24.293 1.00 70.50 95 GLY A CA 1
ATOM 793 C C . GLY A 1 95 ? 1.915 -3.401 25.010 1.00 70.50 95 GLY A C 1
ATOM 794 O O . GLY A 1 95 ? 1.028 -4.090 24.525 1.00 70.50 95 GLY A O 1
ATOM 795 N N . THR A 1 96 ? 1.770 -2.819 26.199 1.00 68.88 96 THR A N 1
ATOM 796 C CA . THR A 1 96 ? 0.471 -2.696 26.876 1.00 68.88 96 THR A CA 1
ATOM 797 C C . THR A 1 96 ? -0.131 -1.341 26.547 1.00 68.88 96 THR A C 1
ATOM 799 O O . THR A 1 96 ? 0.421 -0.317 26.964 1.00 68.88 96 THR A O 1
ATOM 802 N N . TYR A 1 97 ? -1.250 -1.341 25.836 1.00 71.75 97 TYR A N 1
ATOM 803 C CA . TYR A 1 97 ? -1.919 -0.130 25.381 1.00 71.75 97 TYR A CA 1
ATOM 804 C C . TYR A 1 97 ? -3.080 0.267 26.280 1.00 71.75 97 TYR A C 1
ATOM 806 O O . TYR A 1 97 ? -3.604 -0.535 27.055 1.00 71.75 97 TYR A O 1
ATOM 814 N N . GLN A 1 98 ? -3.450 1.546 26.216 1.00 60.94 98 GLN A N 1
ATOM 815 C CA . GLN A 1 98 ? -4.489 2.100 27.085 1.00 60.94 98 GLN A CA 1
ATOM 816 C C . GLN A 1 98 ? -5.900 1.892 26.521 1.00 60.94 98 GLN A C 1
ATOM 818 O O . GLN A 1 98 ? -6.861 1.950 27.287 1.00 60.94 98 GLN A O 1
ATOM 823 N N . THR A 1 99 ? -6.035 1.659 25.209 1.00 71.88 99 THR A N 1
ATOM 824 C CA . THR A 1 99 ? -7.330 1.558 24.520 1.00 71.88 99 THR A CA 1
ATOM 825 C C . THR A 1 99 ? -7.337 0.443 23.472 1.00 71.88 99 THR A C 1
ATOM 827 O O . THR A 1 99 ? -6.317 0.178 22.841 1.00 71.88 99 THR A O 1
ATOM 830 N N . THR A 1 100 ? -8.510 -0.160 23.246 1.00 79.75 100 THR A N 1
ATOM 831 C CA . THR A 1 100 ? -8.759 -1.142 22.172 1.00 79.75 100 THR A CA 1
ATOM 832 C C . THR A 1 100 ? -8.557 -0.551 20.777 1.00 79.75 100 THR A C 1
ATOM 834 O O . THR A 1 100 ? -8.143 -1.253 19.862 1.00 79.75 100 THR A O 1
ATOM 837 N N . LEU A 1 101 ? -8.794 0.754 20.623 1.00 83.25 101 LEU A N 1
ATOM 838 C CA . LEU A 1 101 ? -8.588 1.485 19.374 1.00 83.25 101 LEU A CA 1
ATOM 839 C C . LEU A 1 101 ? -7.109 1.542 18.969 1.00 83.25 101 LEU A C 1
ATOM 841 O O . LEU A 1 101 ? -6.781 1.389 17.797 1.00 83.25 101 LEU A O 1
ATOM 845 N N . GLU A 1 102 ? -6.210 1.755 19.931 1.00 85.69 102 GLU A N 1
ATOM 846 C CA . GLU A 1 102 ? -4.770 1.767 19.667 1.00 85.69 102 GLU A CA 1
ATOM 847 C C . GLU A 1 102 ? -4.274 0.374 19.247 1.00 85.69 102 GLU A C 1
ATOM 849 O O . GLU A 1 102 ? -3.536 0.259 18.268 1.00 85.69 102 GLU A O 1
ATOM 854 N N . ASP A 1 103 ? -4.749 -0.684 19.914 1.00 87.06 103 ASP A N 1
ATOM 855 C CA . ASP A 1 103 ? -4.487 -2.072 19.512 1.00 87.06 103 ASP A CA 1
ATOM 856 C C . ASP A 1 103 ? -4.947 -2.333 18.071 1.00 87.06 103 ASP A C 1
ATOM 858 O O . ASP A 1 103 ? -4.154 -2.763 17.226 1.00 87.06 103 ASP A O 1
ATOM 862 N N . ASP A 1 104 ? -6.213 -2.028 17.766 1.00 90.25 104 ASP A N 1
ATOM 863 C CA . ASP A 1 104 ? -6.791 -2.239 16.436 1.00 90.25 104 ASP A CA 1
ATOM 864 C C . ASP A 1 104 ? -6.073 -1.422 15.354 1.00 90.25 104 ASP A C 1
ATOM 866 O O . ASP A 1 104 ? -5.953 -1.888 14.217 1.00 90.25 104 ASP A O 1
ATOM 870 N N . TYR A 1 105 ? -5.533 -0.245 15.690 1.00 91.69 105 TYR A N 1
ATOM 871 C CA . TYR A 1 105 ? -4.724 0.557 14.773 1.00 91.69 105 TYR A CA 1
ATOM 872 C C . TYR A 1 105 ? -3.428 -0.163 14.394 1.00 91.69 105 TYR A C 1
ATOM 874 O O . TYR A 1 105 ? -3.117 -0.294 13.207 1.00 91.69 105 TYR A O 1
ATOM 882 N N . TYR A 1 106 ? -2.678 -0.680 15.369 1.00 91.62 106 TYR A N 1
ATOM 883 C CA . TYR A 1 106 ? -1.430 -1.382 15.070 1.00 91.62 106 TYR A CA 1
ATOM 884 C C . TYR A 1 106 ? -1.673 -2.746 14.407 1.00 91.62 106 TYR A C 1
ATOM 886 O O . TYR A 1 106 ? -0.894 -3.138 13.534 1.00 91.62 106 TYR A O 1
ATOM 894 N N . TYR A 1 107 ? -2.763 -3.448 14.739 1.00 92.19 107 TYR A N 1
ATOM 895 C CA . TYR A 1 107 ? -3.174 -4.648 14.000 1.00 92.19 107 TYR A CA 1
ATOM 896 C C . TYR A 1 107 ? -3.525 -4.314 12.549 1.00 92.19 107 TYR A C 1
ATOM 898 O O . TYR A 1 107 ? -3.082 -5.007 11.632 1.00 92.19 107 TYR A O 1
ATOM 906 N N . SER A 1 108 ? -4.248 -3.216 12.337 1.00 94.56 108 SER A N 1
ATOM 907 C CA . SER A 1 108 ? -4.574 -2.705 11.008 1.00 94.56 108 SER A CA 1
ATOM 908 C C . SER A 1 108 ? -3.330 -2.360 10.199 1.00 94.56 108 SER A C 1
ATOM 910 O O . SER A 1 108 ? -3.210 -2.766 9.045 1.00 94.56 108 SER A O 1
ATOM 912 N N . PHE A 1 109 ? -2.357 -1.685 10.809 1.00 94.56 109 PHE A N 1
ATOM 913 C CA . PHE A 1 109 ? -1.092 -1.386 10.146 1.00 94.56 109 PHE A CA 1
ATOM 914 C C . PHE A 1 109 ? -0.318 -2.668 9.802 1.00 94.56 109 PHE A C 1
ATOM 916 O O . PHE A 1 109 ? 0.175 -2.823 8.686 1.00 94.56 109 PHE A O 1
ATOM 923 N N . LYS A 1 110 ? -0.259 -3.643 10.716 1.00 95.12 110 LYS A N 1
ATOM 924 C CA . LYS A 1 110 ? 0.411 -4.923 10.449 1.00 95.12 110 LYS A CA 1
ATOM 925 C C . LYS A 1 110 ? -0.180 -5.628 9.228 1.00 95.12 110 LYS A C 1
ATOM 927 O O . LYS A 1 110 ? 0.572 -6.116 8.385 1.00 95.12 110 LYS A O 1
ATOM 932 N N . GLU A 1 111 ? -1.504 -5.689 9.133 1.00 95.94 111 GLU A N 1
ATOM 933 C CA . GLU A 1 111 ? -2.191 -6.315 8.002 1.00 95.94 111 GLU A CA 1
ATOM 934 C C . GLU A 1 111 ? -1.897 -5.619 6.669 1.00 95.94 111 GLU A C 1
ATOM 936 O O . GLU A 1 111 ? -1.795 -6.298 5.650 1.00 95.94 111 GLU A O 1
ATOM 941 N N . ASP A 1 112 ? -1.676 -4.306 6.671 1.00 96.44 112 ASP A N 1
ATOM 942 C CA . ASP A 1 112 ? -1.324 -3.555 5.459 1.00 96.44 112 ASP A CA 1
ATOM 943 C C . ASP A 1 112 ? 0.066 -3.890 4.954 1.00 96.44 112 ASP A C 1
ATOM 945 O O . ASP A 1 112 ? 0.262 -4.098 3.756 1.00 96.44 112 ASP A O 1
ATOM 949 N N . ILE A 1 113 ? 1.028 -4.013 5.868 1.00 96.00 113 ILE A N 1
ATOM 950 C CA . ILE A 1 113 ? 2.379 -4.425 5.498 1.00 96.00 113 ILE A CA 1
ATOM 951 C C . ILE A 1 113 ? 2.391 -5.885 5.015 1.00 96.00 113 ILE A C 1
ATOM 953 O O . ILE A 1 113 ? 3.082 -6.215 4.050 1.00 96.00 113 ILE A O 1
ATOM 957 N N . LEU A 1 114 ? 1.600 -6.769 5.634 1.00 96.25 114 LEU A N 1
ATOM 958 C CA . LEU A 1 114 ? 1.448 -8.150 5.160 1.00 96.25 114 LEU A CA 1
ATOM 959 C C . LEU A 1 114 ? 0.788 -8.212 3.777 1.00 96.25 114 LEU A C 1
ATOM 961 O O . LEU A 1 114 ? 1.212 -9.001 2.930 1.00 96.25 114 LEU A O 1
ATOM 965 N N . TRP A 1 115 ? -0.212 -7.367 3.528 1.00 96.56 115 TRP A N 1
ATOM 966 C CA . TRP A 1 115 ? -0.834 -7.235 2.215 1.00 96.56 115 TRP A CA 1
ATOM 967 C C . TRP A 1 115 ? 0.178 -6.749 1.165 1.00 96.56 115 TRP A C 1
ATOM 969 O O . TRP A 1 115 ? 0.285 -7.362 0.102 1.00 96.56 115 TRP A O 1
ATOM 979 N N . LEU A 1 116 ? 0.991 -5.732 1.482 1.00 94.81 116 LEU A N 1
ATOM 980 C CA . LEU A 1 116 ? 2.076 -5.247 0.616 1.00 94.81 116 LEU A CA 1
ATOM 981 C C . LEU A 1 116 ? 3.073 -6.361 0.281 1.00 94.81 116 LEU A C 1
ATOM 983 O O . LEU A 1 116 ? 3.432 -6.530 -0.884 1.00 94.81 116 LEU A O 1
ATOM 987 N N . LYS A 1 117 ? 3.462 -7.174 1.271 1.00 95.12 117 LYS A N 1
ATOM 988 C CA . LYS A 1 117 ? 4.330 -8.343 1.064 1.00 95.12 117 LYS A CA 1
ATOM 989 C C . LYS A 1 117 ? 3.758 -9.314 0.043 1.00 95.12 117 LYS A C 1
ATOM 991 O O . LYS A 1 117 ? 4.461 -9.732 -0.874 1.00 95.12 117 LYS A O 1
ATOM 996 N N . GLN A 1 118 ? 2.478 -9.653 0.185 1.00 94.44 118 GLN A N 1
ATOM 997 C CA . GLN A 1 118 ? 1.812 -10.549 -0.751 1.00 94.44 118 GLN A CA 1
ATOM 998 C C . GLN A 1 118 ? 1.821 -9.970 -2.174 1.00 94.44 118 GLN A C 1
ATOM 1000 O O . GLN A 1 118 ? 2.133 -10.688 -3.126 1.00 94.44 118 GLN A O 1
ATOM 1005 N N . ARG A 1 119 ? 1.511 -8.676 -2.326 1.00 92.38 119 ARG A N 1
ATOM 1006 C CA . ARG A 1 119 ? 1.498 -8.003 -3.635 1.00 92.38 119 ARG A CA 1
ATOM 1007 C C . ARG A 1 119 ? 2.886 -7.970 -4.273 1.00 92.38 119 ARG A C 1
ATOM 1009 O O . ARG A 1 119 ? 3.006 -8.258 -5.460 1.00 92.38 119 ARG A O 1
ATOM 1016 N N . GLU A 1 120 ? 3.924 -7.704 -3.489 1.00 92.06 120 GLU A N 1
ATOM 1017 C CA . GLU A 1 120 ? 5.308 -7.670 -3.967 1.00 92.06 120 GLU A CA 1
ATOM 1018 C C . GLU A 1 120 ? 5.785 -9.041 -4.477 1.00 92.06 120 GLU A C 1
ATOM 1020 O O . GLU A 1 120 ? 6.377 -9.164 -5.556 1.00 92.06 120 GLU A O 1
ATOM 1025 N N . GLU A 1 121 ? 5.460 -10.109 -3.744 1.00 90.31 121 GLU A N 1
ATOM 1026 C CA . GLU A 1 121 ? 5.752 -11.484 -4.162 1.00 90.31 121 GLU A CA 1
ATOM 1027 C C . GLU A 1 121 ? 4.978 -11.902 -5.425 1.00 90.31 121 GLU A C 1
ATOM 1029 O O . GLU A 1 121 ? 5.478 -12.703 -6.222 1.00 90.31 121 GLU A O 1
ATOM 1034 N N . GLU A 1 122 ? 3.756 -11.397 -5.617 1.00 89.06 122 GLU A N 1
ATOM 1035 C CA . GLU A 1 122 ? 2.953 -11.626 -6.824 1.00 89.06 122 GLU A CA 1
ATOM 1036 C C . GLU A 1 122 ? 3.520 -10.862 -8.032 1.00 89.06 122 GLU A C 1
ATOM 1038 O O . GLU A 1 122 ? 3.634 -11.429 -9.125 1.00 89.06 122 GLU A O 1
ATOM 1043 N N . LEU A 1 123 ? 3.956 -9.616 -7.830 1.00 85.19 123 LEU A N 1
ATOM 1044 C CA . LEU A 1 123 ? 4.466 -8.729 -8.877 1.00 85.19 123 LEU A CA 1
ATOM 1045 C C . LEU A 1 123 ? 5.743 -9.256 -9.544 1.00 85.19 123 LEU A C 1
ATOM 1047 O O . LEU A 1 123 ? 5.945 -9.074 -10.749 1.00 85.19 123 LEU A O 1
ATOM 1051 N N . CYS A 1 124 ? 6.604 -9.926 -8.776 1.00 79.00 124 CYS A N 1
ATOM 1052 C CA . CYS A 1 124 ? 7.858 -10.503 -9.262 1.00 79.00 124 CYS A CA 1
ATOM 1053 C C . CYS A 1 124 ? 7.646 -11.777 -10.106 1.00 79.00 124 CYS A C 1
ATOM 1055 O O . CYS A 1 124 ? 8.475 -12.121 -10.955 1.00 79.00 124 CYS A O 1
ATOM 1057 N N . LYS A 1 125 ? 6.518 -12.480 -9.926 1.00 72.06 125 LYS A N 1
ATOM 1058 C CA . LYS A 1 125 ? 6.303 -13.823 -10.489 1.00 72.06 125 LYS A CA 1
ATOM 1059 C C . LYS A 1 125 ? 5.979 -13.868 -11.985 1.00 72.06 125 LYS A C 1
ATOM 1061 O O . LYS A 1 125 ? 5.833 -14.976 -12.493 1.00 72.06 125 LYS A O 1
ATOM 1066 N N . ASN A 1 126 ? 5.870 -12.753 -12.722 1.00 58.53 126 ASN A N 1
ATOM 1067 C CA . ASN A 1 126 ? 5.231 -12.833 -14.046 1.00 58.53 126 ASN A CA 1
ATOM 1068 C C . ASN A 1 126 ? 5.549 -11.752 -15.100 1.00 58.53 126 ASN A C 1
ATOM 1070 O O . ASN A 1 126 ? 4.653 -11.410 -15.875 1.00 58.53 126 ASN A O 1
ATOM 1074 N N . THR A 1 127 ? 6.765 -11.183 -15.191 1.00 64.06 127 THR A N 1
ATOM 1075 C CA . THR A 1 127 ? 6.776 -9.822 -15.775 1.00 64.06 127 THR A CA 1
ATOM 1076 C C . THR A 1 127 ? 7.966 -9.375 -16.622 1.00 64.06 127 THR A C 1
ATOM 1078 O O . THR A 1 127 ? 9.095 -9.203 -16.169 1.00 64.06 127 THR A O 1
ATOM 1081 N N . LYS A 1 128 ? 7.636 -9.053 -17.885 1.00 74.62 128 LYS A N 1
ATOM 1082 C CA . LYS A 1 128 ? 8.300 -8.007 -18.677 1.00 74.62 128 LYS A CA 1
ATOM 1083 C C . LYS A 1 128 ? 8.142 -6.662 -17.954 1.00 74.62 128 LYS A C 1
ATOM 1085 O O . LYS A 1 128 ? 7.167 -6.475 -17.230 1.00 74.62 128 LYS A O 1
ATOM 1090 N N . ASN A 1 129 ? 9.055 -5.717 -18.181 1.00 83.62 129 ASN A N 1
ATOM 1091 C CA . ASN A 1 129 ? 9.012 -4.377 -17.571 1.00 83.62 129 ASN A CA 1
ATOM 1092 C C . ASN A 1 129 ? 9.076 -4.376 -16.033 1.00 83.62 129 ASN A C 1
ATOM 1094 O O . ASN A 1 129 ? 8.548 -3.466 -15.397 1.00 83.62 129 ASN A O 1
ATOM 1098 N N . LEU A 1 130 ? 9.733 -5.386 -15.446 1.00 87.06 130 LEU A N 1
ATOM 1099 C CA . LEU A 1 130 ? 9.837 -5.570 -13.996 1.00 87.06 130 LEU A CA 1
ATOM 1100 C C . LEU A 1 130 ? 10.274 -4.289 -13.277 1.00 87.06 130 LEU A C 1
ATOM 1102 O O . LEU A 1 130 ? 9.639 -3.917 -12.305 1.00 87.06 130 LEU A O 1
ATOM 1106 N N . LEU A 1 131 ? 11.287 -3.578 -13.784 1.00 85.94 131 LEU A N 1
ATOM 1107 C CA . LEU A 1 131 ? 11.753 -2.328 -13.175 1.00 85.94 131 LEU A CA 1
ATOM 1108 C C . LEU A 1 131 ? 10.642 -1.278 -13.040 1.00 85.94 131 LEU A C 1
ATOM 1110 O O . LEU A 1 131 ? 10.466 -0.707 -11.974 1.00 85.94 131 LEU A O 1
ATOM 1114 N N . ILE A 1 132 ? 9.876 -1.032 -14.103 1.00 86.06 132 ILE A N 1
ATOM 1115 C CA . ILE A 1 132 ? 8.827 0.002 -14.111 1.00 86.06 132 ILE A CA 1
ATOM 1116 C C . ILE A 1 132 ? 7.716 -0.364 -13.128 1.00 86.06 132 ILE A C 1
ATOM 1118 O O . ILE A 1 132 ? 7.215 0.486 -12.400 1.00 86.06 132 ILE A O 1
ATOM 1122 N N . LYS A 1 133 ? 7.354 -1.646 -13.093 1.00 89.12 133 LYS A N 1
ATOM 1123 C CA . LYS A 1 133 ? 6.349 -2.168 -12.169 1.00 89.12 133 LYS A CA 1
ATOM 1124 C C . LYS A 1 133 ? 6.809 -2.093 -10.719 1.00 89.12 133 LYS A C 1
ATOM 1126 O O . LYS A 1 133 ? 6.030 -1.722 -9.857 1.00 89.12 133 LYS A O 1
ATOM 1131 N N . GLN A 1 134 ? 8.081 -2.373 -10.471 1.00 87.94 134 GLN A N 1
ATOM 1132 C CA . GLN A 1 134 ? 8.699 -2.231 -9.159 1.00 87.94 134 GLN A CA 1
ATOM 1133 C C . GLN A 1 134 ? 8.739 -0.767 -8.705 1.00 87.94 134 GLN A C 1
ATOM 1135 O O . GLN A 1 134 ? 8.440 -0.476 -7.555 1.00 87.94 134 GLN A O 1
ATOM 1140 N N . LEU A 1 135 ? 8.994 0.180 -9.611 1.00 85.62 135 LEU A N 1
ATOM 1141 C CA . LEU A 1 135 ? 8.858 1.607 -9.300 1.00 85.62 135 LEU A CA 1
ATOM 1142 C C . LEU A 1 135 ? 7.408 1.983 -8.954 1.00 85.62 135 LEU A C 1
ATOM 1144 O O . LEU A 1 135 ? 7.193 2.740 -8.012 1.00 85.62 135 LEU A O 1
ATOM 1148 N N . ALA A 1 136 ? 6.422 1.443 -9.677 1.00 86.56 136 ALA A N 1
ATOM 1149 C CA . ALA A 1 136 ? 5.005 1.653 -9.374 1.00 86.56 136 ALA A CA 1
ATOM 1150 C C . ALA A 1 136 ? 4.614 1.077 -8.006 1.00 86.56 136 ALA A C 1
ATOM 1152 O O . ALA A 1 136 ? 3.917 1.741 -7.237 1.00 86.56 136 ALA A O 1
ATOM 1153 N N . PHE A 1 137 ? 5.110 -0.117 -7.679 1.00 91.19 137 PHE A N 1
ATOM 1154 C CA . PHE A 1 137 ? 4.939 -0.709 -6.359 1.00 91.19 137 PHE A CA 1
ATOM 1155 C C . PHE A 1 137 ? 5.575 0.147 -5.272 1.00 91.19 137 PHE A C 1
ATOM 1157 O O . PHE A 1 137 ? 4.911 0.423 -4.285 1.00 91.19 137 PHE A O 1
ATOM 1164 N N . ASN A 1 138 ? 6.800 0.636 -5.472 1.00 87.06 138 ASN A N 1
ATOM 1165 C CA . ASN A 1 138 ? 7.462 1.515 -4.510 1.00 87.06 138 ASN A CA 1
ATOM 1166 C C . ASN A 1 138 ? 6.624 2.769 -4.213 1.00 87.06 138 ASN A C 1
ATOM 1168 O O . ASN A 1 138 ? 6.450 3.161 -3.065 1.00 87.06 138 ASN A O 1
ATOM 1172 N N . THR A 1 139 ? 6.043 3.386 -5.248 1.00 83.81 139 THR A N 1
ATOM 1173 C CA . THR A 1 139 ? 5.146 4.538 -5.064 1.00 83.81 139 THR A CA 1
ATOM 1174 C C . THR A 1 139 ? 3.878 4.166 -4.287 1.00 83.81 139 THR A C 1
ATOM 1176 O O . THR A 1 139 ? 3.438 4.934 -3.435 1.00 83.81 139 THR A O 1
ATOM 1179 N N . ALA A 1 140 ? 3.293 2.992 -4.540 1.00 87.25 140 ALA A N 1
ATOM 1180 C CA . ALA A 1 140 ? 2.148 2.505 -3.769 1.00 87.25 140 ALA A CA 1
ATOM 1181 C C . ALA A 1 140 ? 2.517 2.171 -2.316 1.00 87.25 140 ALA A C 1
ATOM 1183 O O . ALA A 1 140 ? 1.775 2.523 -1.403 1.00 87.25 140 ALA A O 1
ATOM 1184 N N . PHE A 1 141 ? 3.668 1.537 -2.104 1.00 89.62 141 PHE A N 1
ATOM 1185 C CA . PHE A 1 141 ? 4.219 1.189 -0.800 1.00 89.62 141 PHE A CA 1
ATOM 1186 C C . PHE A 1 141 ? 4.342 2.428 0.092 1.00 89.62 141 PHE A C 1
ATOM 1188 O O . PHE A 1 141 ? 3.753 2.459 1.172 1.00 89.62 141 PHE A O 1
ATOM 1195 N N . GLU A 1 142 ? 4.997 3.482 -0.399 1.00 85.12 142 GLU A N 1
ATOM 1196 C CA . GLU A 1 142 ? 5.110 4.765 0.308 1.00 85.12 142 GLU A CA 1
ATOM 1197 C C . GLU A 1 142 ? 3.735 5.379 0.609 1.00 85.12 142 GLU A C 1
ATOM 1199 O O . GLU A 1 142 ? 3.473 5.804 1.733 1.00 85.12 142 GLU A O 1
ATOM 1204 N N . GLY A 1 143 ? 2.808 5.352 -0.355 1.00 83.88 143 GLY A N 1
ATOM 1205 C CA . GLY A 1 143 ? 1.440 5.837 -0.143 1.00 83.88 143 GLY A CA 1
ATOM 1206 C C . GLY A 1 143 ? 0.711 5.097 0.986 1.00 83.88 143 GLY A C 1
ATOM 1207 O O . GLY A 1 143 ? 0.059 5.722 1.821 1.00 83.88 143 GLY A O 1
ATOM 1208 N N . VAL A 1 144 ? 0.856 3.772 1.064 1.00 89.56 144 VAL A N 1
ATOM 1209 C CA . VAL A 1 144 ? 0.278 2.954 2.144 1.00 89.56 144 VAL A CA 1
ATOM 1210 C C . VAL A 1 144 ? 0.904 3.287 3.503 1.00 89.56 144 VAL A C 1
ATOM 1212 O O . VAL A 1 144 ? 0.182 3.332 4.506 1.00 89.56 144 VAL A O 1
ATOM 1215 N N . LEU A 1 145 ? 2.215 3.539 3.559 1.00 88.19 145 LEU A N 1
ATOM 1216 C CA . LEU A 1 145 ? 2.886 3.965 4.791 1.00 88.19 145 LEU A CA 1
ATOM 1217 C C . LEU A 1 145 ? 2.375 5.330 5.261 1.00 88.19 145 LEU A C 1
ATOM 1219 O O . LEU A 1 145 ? 1.972 5.454 6.416 1.00 88.19 145 LEU A O 1
ATOM 1223 N N . ILE A 1 146 ? 2.301 6.311 4.358 1.00 84.69 146 ILE A N 1
ATOM 1224 C CA . ILE A 1 146 ? 1.787 7.658 4.643 1.00 84.69 146 ILE A CA 1
ATOM 1225 C C . ILE A 1 146 ? 0.350 7.596 5.166 1.00 84.69 146 ILE A C 1
ATOM 1227 O O . ILE A 1 146 ? 0.017 8.249 6.155 1.00 84.69 146 ILE A O 1
ATOM 1231 N N . VAL A 1 147 ? -0.499 6.771 4.548 1.00 87.31 147 VAL A N 1
ATOM 1232 C CA . VAL A 1 147 ? -1.871 6.546 5.019 1.00 87.31 147 VAL A CA 1
ATOM 1233 C C . VAL A 1 147 ? -1.868 6.075 6.466 1.00 87.31 147 VAL A C 1
ATOM 1235 O O . VAL A 1 147 ? -2.591 6.629 7.284 1.00 87.31 147 VAL A O 1
ATOM 1238 N N . ASN A 1 148 ? -1.039 5.090 6.808 1.00 88.44 148 ASN A N 1
ATOM 1239 C CA . ASN A 1 148 ? -0.953 4.596 8.179 1.00 88.44 148 ASN A CA 1
ATOM 1240 C C . ASN A 1 148 ? -0.454 5.670 9.155 1.00 88.44 148 ASN A C 1
ATOM 1242 O O . ASN A 1 148 ? -1.058 5.846 10.209 1.00 88.44 148 ASN A O 1
ATOM 1246 N N . GLU A 1 149 ? 0.581 6.428 8.797 1.00 83.56 149 GLU A N 1
ATOM 1247 C CA . GLU A 1 149 ? 1.116 7.505 9.639 1.00 83.56 149 GLU A CA 1
ATOM 1248 C C . GLU A 1 149 ? 0.094 8.629 9.888 1.00 83.56 149 GLU A C 1
ATOM 1250 O O . GLU A 1 149 ? -0.001 9.138 11.007 1.00 83.56 149 GLU A O 1
ATOM 1255 N N . ASN A 1 150 ? -0.713 8.973 8.880 1.00 80.88 150 ASN A N 1
ATOM 1256 C CA . ASN A 1 150 ? -1.680 10.074 8.937 1.00 80.88 150 ASN A CA 1
ATOM 1257 C C . ASN A 1 150 ? -3.012 9.715 9.607 1.00 80.88 150 ASN A C 1
ATOM 1259 O O . ASN A 1 150 ? -3.743 10.614 10.017 1.00 80.88 150 ASN A O 1
ATOM 1263 N N . VAL A 1 151 ? -3.335 8.426 9.751 1.00 79.00 151 VAL A N 1
ATOM 1264 C CA . VAL A 1 151 ? -4.527 7.974 10.493 1.00 79.00 151 VAL A CA 1
ATOM 1265 C C . VAL A 1 151 ? -4.463 8.407 11.956 1.00 79.00 151 VAL A C 1
ATOM 1267 O O . VAL A 1 151 ? -5.516 8.625 12.536 1.00 79.00 151 VAL A O 1
ATOM 1270 N N . GLY A 1 152 ? -3.258 8.557 12.528 1.00 60.47 152 GLY A N 1
ATOM 1271 C CA . GLY A 1 152 ? -2.992 9.203 13.818 1.00 60.47 152 GLY A CA 1
ATOM 1272 C C . GLY A 1 152 ? -4.059 8.970 14.894 1.00 60.47 152 GLY A C 1
ATOM 1273 O O . GLY A 1 152 ? -4.947 9.800 15.076 1.00 60.47 152 GLY A O 1
ATOM 1274 N N . TYR A 1 153 ? -3.943 7.885 15.669 1.00 59.62 153 TYR A N 1
ATOM 1275 C CA . TYR A 1 153 ? -4.967 7.496 16.653 1.00 59.62 153 TYR A CA 1
ATOM 1276 C C . TYR A 1 153 ? -5.223 8.491 17.796 1.00 59.62 153 TYR A C 1
ATOM 1278 O O . TYR A 1 153 ? -6.196 8.357 18.535 1.00 59.62 153 TYR A O 1
ATOM 1286 N N . GLU A 1 154 ? -4.378 9.512 17.917 1.00 53.00 154 GLU A N 1
ATOM 1287 C CA . GLU A 1 154 ? -4.438 10.558 18.937 1.00 53.00 154 GLU A CA 1
ATOM 1288 C C . GLU A 1 154 ? -5.503 11.645 18.659 1.00 53.00 154 GLU A C 1
ATOM 1290 O O . GLU A 1 154 ? -5.747 12.482 19.529 1.00 53.00 154 GLU A O 1
ATOM 1295 N N . TYR A 1 155 ? -6.163 11.645 17.488 1.00 50.75 155 TYR A N 1
ATOM 1296 C CA . TYR A 1 155 ? -7.059 12.735 17.051 1.00 50.75 155 TYR A CA 1
ATOM 1297 C C . TYR A 1 155 ? -8.520 12.337 16.779 1.00 50.75 155 TYR A C 1
ATOM 1299 O O . TYR A 1 155 ? -9.269 13.116 16.184 1.00 50.75 155 TYR A O 1
ATOM 1307 N N . PHE A 1 156 ? -8.963 11.151 17.198 1.00 60.88 156 PHE A N 1
ATOM 1308 C CA . PHE A 1 156 ? -10.259 10.635 16.758 1.00 60.88 156 PHE A CA 1
ATOM 1309 C C . PHE A 1 156 ? -11.489 11.214 17.477 1.00 60.88 156 PHE A C 1
ATOM 1311 O O . PHE A 1 156 ? -11.551 11.299 18.702 1.00 60.88 156 PHE A O 1
ATOM 1318 N N . ILE A 1 157 ? -12.482 11.591 16.661 1.00 58.06 157 ILE A N 1
ATOM 1319 C CA . ILE A 1 157 ? -13.815 12.094 17.031 1.00 58.06 157 ILE A CA 1
ATOM 1320 C C . ILE A 1 157 ? -14.730 10.911 17.407 1.00 58.06 157 ILE A C 1
ATOM 1322 O O . ILE A 1 157 ? -14.614 9.835 16.828 1.00 58.06 157 ILE A O 1
ATOM 1326 N N . GLU A 1 158 ? -15.667 11.122 18.340 1.00 64.69 158 GLU A N 1
ATOM 1327 C CA . GLU A 1 158 ? -16.578 10.100 18.899 1.00 64.69 158 GLU A CA 1
ATOM 1328 C C . GLU A 1 158 ? -17.609 9.500 17.904 1.00 64.69 158 GLU A C 1
ATOM 1330 O O . GLU A 1 158 ? -18.262 8.514 18.240 1.00 64.69 158 GLU A O 1
ATOM 1335 N N . ASP A 1 159 ? -17.777 10.039 16.684 1.00 80.25 159 ASP A N 1
ATOM 1336 C CA . ASP A 1 159 ? -18.775 9.549 15.708 1.00 80.25 159 ASP A CA 1
ATOM 1337 C C . ASP A 1 159 ? -18.223 8.449 14.783 1.00 80.25 159 ASP A C 1
ATOM 1339 O O . ASP A 1 159 ? -17.915 8.655 13.600 1.00 80.25 159 ASP A O 1
ATOM 1343 N N . TYR A 1 160 ? -18.090 7.252 15.349 1.00 84.44 160 TYR A N 1
ATOM 1344 C CA . TYR A 1 160 ? -17.605 6.077 14.630 1.00 84.44 160 TYR A CA 1
ATOM 1345 C C . TYR A 1 160 ? -18.555 5.637 13.510 1.00 84.44 160 TYR A C 1
ATOM 1347 O O . TYR A 1 160 ? -18.126 5.460 12.368 1.00 84.44 160 TYR A O 1
ATOM 1355 N N . GLU A 1 161 ? -19.849 5.497 13.806 1.00 87.25 161 GLU A N 1
ATOM 1356 C CA . GLU A 1 161 ? -20.841 5.015 12.838 1.00 87.25 161 GLU A CA 1
ATOM 1357 C C . GLU A 1 161 ? -21.037 5.995 11.674 1.00 87.25 161 GLU A C 1
ATOM 1359 O O . GLU A 1 161 ? -21.140 5.566 10.521 1.00 87.25 161 GLU A O 1
ATOM 1364 N N . GLY A 1 162 ? -21.053 7.306 11.938 1.00 85.50 162 GLY A N 1
ATOM 1365 C CA . GLY A 1 162 ? -21.140 8.328 10.898 1.00 85.50 162 GLY A CA 1
ATOM 1366 C C . GLY A 1 162 ? -19.943 8.289 9.950 1.00 85.50 162 GLY A C 1
ATOM 1367 O O . GLY A 1 162 ? -20.121 8.335 8.729 1.00 85.50 162 GLY A O 1
ATOM 1368 N N . THR A 1 163 ? -18.736 8.108 10.490 1.00 87.44 163 THR A N 1
ATOM 1369 C CA . THR A 1 163 ? -17.498 7.988 9.703 1.00 87.44 163 THR A CA 1
ATOM 1370 C C . THR A 1 163 ? -17.507 6.730 8.832 1.00 87.44 163 THR A C 1
ATOM 1372 O O . THR A 1 163 ? -17.246 6.810 7.631 1.00 87.44 163 THR A O 1
ATOM 1375 N N . ILE A 1 164 ? -17.879 5.578 9.400 1.00 90.69 164 ILE A N 1
ATOM 1376 C CA . ILE A 1 164 ? -17.967 4.299 8.676 1.00 90.69 164 ILE A CA 1
ATOM 1377 C C . ILE A 1 164 ? -18.986 4.391 7.534 1.00 90.69 164 ILE A C 1
ATOM 1379 O O . ILE A 1 164 ? -18.684 4.048 6.389 1.00 90.69 164 ILE A O 1
ATOM 1383 N N . ASN A 1 165 ? -20.186 4.899 7.820 1.00 89.62 165 ASN A N 1
ATOM 1384 C CA . ASN A 1 165 ? -21.232 5.045 6.811 1.00 89.62 165 ASN A CA 1
ATOM 1385 C C . ASN A 1 165 ? -20.832 6.035 5.711 1.00 89.62 165 ASN A C 1
ATOM 1387 O O . ASN A 1 165 ? -21.129 5.799 4.541 1.00 89.62 165 ASN A O 1
ATOM 1391 N N . SER A 1 166 ? -20.147 7.124 6.060 1.00 86.88 166 SER A N 1
ATOM 1392 C CA . SER A 1 166 ? -19.654 8.097 5.080 1.00 86.88 166 SER A CA 1
ATOM 1393 C C . SER A 1 166 ? -18.578 7.485 4.179 1.00 86.88 166 SER A C 1
ATOM 1395 O O . SER A 1 166 ? -18.647 7.640 2.961 1.00 86.88 166 SER A O 1
ATOM 1397 N N . ALA A 1 167 ? -17.650 6.704 4.740 1.00 86.06 167 ALA A N 1
ATOM 1398 C CA . ALA A 1 167 ? -16.624 5.993 3.976 1.00 86.06 167 ALA A CA 1
ATOM 1399 C C . ALA A 1 167 ? -17.214 4.956 2.995 1.00 86.06 167 ALA A C 1
ATOM 1401 O O . ALA A 1 167 ? -16.713 4.785 1.887 1.00 86.06 167 ALA A O 1
ATOM 1402 N N . LEU A 1 168 ? -18.300 4.273 3.373 1.00 85.75 168 LEU A N 1
ATOM 1403 C CA . LEU A 1 168 ? -18.949 3.266 2.522 1.00 85.75 168 LEU A CA 1
ATOM 1404 C C . LEU A 1 168 ? -19.843 3.852 1.420 1.00 85.75 168 LEU A C 1
ATOM 1406 O O . LEU A 1 168 ? -20.073 3.182 0.410 1.00 85.75 168 LEU A O 1
ATOM 1410 N N . ASN A 1 169 ? -20.388 5.053 1.627 1.00 81.69 169 ASN A N 1
ATOM 1411 C CA . ASN A 1 169 ? -21.373 5.658 0.726 1.00 81.69 169 ASN A CA 1
ATOM 1412 C C . ASN A 1 169 ? -20.773 6.646 -0.277 1.00 81.69 169 ASN A C 1
ATOM 1414 O O . ASN A 1 169 ? -21.372 6.880 -1.332 1.00 81.69 169 ASN A O 1
ATOM 1418 N N . GLU A 1 170 ? -19.627 7.247 0.025 1.00 68.88 170 GLU A N 1
ATOM 1419 C CA . GLU A 1 170 ? -18.984 8.152 -0.920 1.00 68.88 170 GLU A CA 1
ATOM 1420 C C . GLU A 1 170 ? -18.281 7.368 -2.036 1.00 68.88 170 GLU A C 1
ATOM 1422 O O . GLU A 1 170 ? -17.660 6.320 -1.847 1.00 68.88 170 GLU A O 1
ATOM 1427 N N . LYS A 1 171 ? -18.405 7.889 -3.256 1.00 58.69 171 LYS A N 1
ATOM 1428 C CA . LYS A 1 171 ? -17.734 7.350 -4.440 1.00 58.69 171 LYS A CA 1
ATOM 1429 C C . LYS A 1 171 ? -16.320 7.919 -4.506 1.00 58.69 171 LYS A C 1
ATOM 1431 O O . LYS A 1 171 ? -16.029 8.760 -5.347 1.00 58.69 171 LYS A O 1
ATOM 1436 N N . TYR A 1 172 ? -15.465 7.496 -3.586 1.00 57.03 172 TYR A N 1
ATOM 1437 C CA . TYR A 1 172 ? -14.124 8.063 -3.440 1.00 57.03 172 TYR A CA 1
ATOM 1438 C C . TYR A 1 172 ? -13.166 7.724 -4.590 1.00 57.03 172 TYR A C 1
ATOM 1440 O O . TYR A 1 172 ? -12.246 8.480 -4.885 1.00 57.03 172 TYR A O 1
ATOM 1448 N N . PHE A 1 173 ? -13.379 6.597 -5.268 1.00 55.56 173 PHE A N 1
ATOM 1449 C CA . PHE A 1 173 ? -12.358 6.006 -6.131 1.00 55.56 173 PHE A CA 1
ATOM 1450 C C . PHE A 1 173 ? -12.523 6.314 -7.628 1.00 55.56 173 PHE A C 1
ATOM 1452 O O . PHE A 1 173 ? -12.337 5.438 -8.471 1.00 55.56 173 PHE A O 1
ATOM 1459 N N . ASP A 1 174 ? -12.894 7.553 -7.963 1.00 49.62 174 ASP A N 1
ATOM 1460 C CA . ASP A 1 174 ? -12.756 8.090 -9.332 1.00 49.62 174 ASP A CA 1
ATOM 1461 C C . ASP A 1 174 ? -11.457 8.907 -9.499 1.00 49.62 174 ASP A C 1
ATOM 1463 O O . ASP A 1 174 ? -11.204 9.489 -10.556 1.00 49.62 174 ASP A O 1
ATOM 1467 N N . GLN A 1 175 ? -10.601 8.947 -8.473 1.00 52.47 175 GLN A N 1
ATOM 1468 C CA . GLN A 1 175 ? -9.288 9.569 -8.575 1.00 52.47 175 GLN A CA 1
ATOM 1469 C C . GLN A 1 175 ? -8.347 8.648 -9.350 1.00 52.47 175 GLN A C 1
ATOM 1471 O O . GLN A 1 175 ? -7.773 7.705 -8.811 1.00 52.47 175 GLN A O 1
ATOM 1476 N N . ASN A 1 176 ? -8.146 8.942 -10.634 1.00 51.69 176 ASN A N 1
ATOM 1477 C CA . ASN A 1 176 ? -6.887 8.576 -11.261 1.00 51.69 176 ASN A CA 1
ATOM 1478 C C . ASN A 1 176 ? -5.783 9.236 -10.425 1.00 51.69 176 ASN A C 1
ATOM 1480 O O . ASN A 1 176 ? -5.732 10.466 -10.352 1.00 51.69 176 ASN A O 1
ATOM 1484 N N . PHE A 1 177 ? -4.883 8.458 -9.818 1.00 54.72 177 PHE A N 1
ATOM 1485 C CA . PHE A 1 177 ? -3.752 8.987 -9.039 1.00 54.72 177 PHE A CA 1
ATOM 1486 C C . PHE A 1 177 ? -2.662 9.614 -9.941 1.00 54.72 177 PHE A C 1
ATOM 1488 O O . PHE A 1 177 ? -1.474 9.629 -9.624 1.00 54.72 177 PHE A O 1
ATOM 1495 N N . GLU A 1 178 ? -3.073 10.170 -11.083 1.00 50.91 178 GLU A N 1
ATOM 1496 C CA . GLU A 1 178 ? -2.274 10.857 -12.101 1.00 50.91 178 GLU A CA 1
ATOM 1497 C C . GLU A 1 178 ? -1.581 12.131 -11.582 1.00 50.91 178 GLU A C 1
ATOM 1499 O O . GLU A 1 178 ? -0.852 12.772 -12.328 1.00 50.91 178 GLU A O 1
ATOM 1504 N N . ASN A 1 179 ? -1.770 12.520 -10.318 1.00 48.06 179 ASN A N 1
ATOM 1505 C CA . ASN A 1 179 ? -1.209 13.755 -9.767 1.00 48.06 179 ASN A CA 1
ATOM 1506 C C . ASN A 1 179 ? 0.190 13.607 -9.146 1.00 48.06 179 ASN A C 1
ATOM 1508 O O . ASN A 1 179 ? 0.732 14.601 -8.662 1.00 48.06 179 ASN A O 1
ATOM 1512 N N . ASN A 1 180 ? 0.818 12.424 -9.193 1.00 54.66 180 ASN A N 1
ATOM 1513 C CA . ASN A 1 180 ? 2.180 12.232 -8.680 1.00 54.66 180 ASN A CA 1
ATOM 1514 C C . ASN A 1 180 ? 3.246 12.772 -9.665 1.00 54.66 180 ASN A C 1
ATOM 1516 O O . ASN A 1 180 ? 4.021 12.033 -10.282 1.00 54.66 180 ASN A O 1
ATOM 1520 N N . LEU A 1 181 ? 3.247 14.100 -9.844 1.00 52.72 181 LEU A N 1
ATOM 1521 C CA . LEU A 1 181 ? 4.039 14.848 -10.830 1.00 52.72 181 LEU A CA 1
ATOM 1522 C C . LEU A 1 181 ? 5.540 14.520 -10.781 1.00 52.72 181 LEU A C 1
ATOM 1524 O O . LEU A 1 181 ? 6.186 14.482 -11.826 1.00 52.72 181 LEU A O 1
ATOM 1528 N N . GLU A 1 182 ? 6.107 14.259 -9.599 1.00 57.69 182 GLU A N 1
ATOM 1529 C CA . GLU A 1 182 ? 7.543 13.989 -9.449 1.00 57.69 182 GLU A CA 1
ATOM 1530 C C . GLU A 1 182 ? 7.971 12.648 -10.057 1.00 57.69 182 GLU A C 1
ATOM 1532 O O . GLU A 1 182 ? 8.992 12.590 -10.746 1.00 57.69 182 GLU A O 1
ATOM 1537 N N . VAL A 1 183 ? 7.176 11.588 -9.885 1.00 57.62 183 VAL A N 1
ATOM 1538 C CA . VAL A 1 183 ? 7.483 10.266 -10.457 1.00 57.62 183 VAL A CA 1
ATOM 1539 C C . VAL A 1 183 ? 7.152 10.230 -11.948 1.00 57.62 183 VAL A C 1
ATOM 1541 O O . VAL A 1 183 ? 7.894 9.652 -12.741 1.00 57.62 183 VAL A O 1
ATOM 1544 N N . MET A 1 184 ? 6.106 10.942 -12.378 1.00 61.91 184 MET A N 1
ATOM 1545 C CA . MET A 1 184 ? 5.795 11.102 -13.804 1.00 61.91 184 MET A CA 1
ATOM 1546 C C . MET A 1 184 ? 6.915 11.816 -14.572 1.00 61.91 184 MET A C 1
ATOM 1548 O O . MET A 1 184 ? 7.179 11.481 -15.730 1.00 61.91 184 MET A O 1
ATOM 1552 N N . ASN A 1 185 ? 7.625 12.744 -13.922 1.00 63.94 185 ASN A N 1
ATOM 1553 C CA . ASN A 1 185 ? 8.784 13.419 -14.505 1.00 63.94 185 ASN A CA 1
ATOM 1554 C C . ASN A 1 185 ? 9.967 12.468 -14.775 1.00 63.94 185 ASN A C 1
ATOM 1556 O O . ASN A 1 185 ? 10.830 12.795 -15.591 1.00 63.94 185 ASN A O 1
ATOM 1560 N N . MET A 1 186 ? 10.005 11.279 -14.160 1.00 66.69 186 MET A N 1
ATOM 1561 C CA . MET A 1 186 ? 11.028 10.262 -14.448 1.00 66.69 186 MET A CA 1
ATOM 1562 C C . MET A 1 186 ? 10.845 9.611 -15.827 1.00 66.69 186 MET A C 1
ATOM 1564 O O . MET A 1 186 ? 11.797 9.052 -16.364 1.00 66.69 186 MET A O 1
ATOM 1568 N N . PHE A 1 187 ? 9.655 9.721 -16.428 1.00 70.06 187 PHE A N 1
ATOM 1569 C CA . PHE A 1 187 ? 9.315 9.122 -17.724 1.00 70.06 187 PHE A CA 1
ATOM 1570 C C . PHE A 1 187 ? 9.127 10.165 -18.840 1.00 70.06 187 PHE A C 1
ATOM 1572 O O . PHE A 1 187 ? 8.437 9.907 -19.833 1.00 70.06 187 PHE A O 1
ATOM 1579 N N . ILE A 1 188 ? 9.712 11.363 -18.707 1.00 69.31 188 ILE A N 1
ATOM 1580 C CA . ILE A 1 188 ? 9.623 12.409 -19.741 1.00 69.31 188 ILE A CA 1
ATOM 1581 C C . ILE A 1 188 ? 10.163 11.868 -21.072 1.00 69.31 188 ILE A C 1
ATOM 1583 O O . ILE A 1 188 ? 11.322 11.489 -21.189 1.00 69.31 188 ILE A O 1
ATOM 1587 N N . GLY A 1 189 ? 9.306 11.859 -22.095 1.00 70.31 189 GLY A N 1
ATOM 1588 C CA . GLY A 1 189 ? 9.632 11.324 -23.422 1.00 70.31 189 GLY A CA 1
ATOM 1589 C C . GLY A 1 189 ? 9.397 9.816 -23.586 1.00 70.31 189 GLY A C 1
ATOM 1590 O O . GLY A 1 189 ? 9.395 9.338 -24.716 1.00 70.31 189 GLY A O 1
ATOM 1591 N N . GLU A 1 190 ? 9.091 9.082 -22.512 1.00 80.44 190 GLU A N 1
ATOM 1592 C CA . GLU A 1 190 ? 8.901 7.625 -22.500 1.00 80.44 190 GLU A CA 1
ATOM 1593 C C . GLU A 1 190 ? 7.435 7.232 -22.233 1.00 80.44 190 GLU A C 1
ATOM 1595 O O . GLU A 1 190 ? 7.105 6.555 -21.258 1.00 80.44 190 GLU A O 1
ATOM 1600 N N . LYS A 1 191 ? 6.525 7.654 -23.124 1.00 80.81 191 LYS A N 1
ATOM 1601 C CA . LYS A 1 191 ? 5.065 7.484 -22.948 1.00 80.81 191 LYS A CA 1
ATOM 1602 C C . LYS A 1 191 ? 4.622 6.048 -22.651 1.00 80.81 191 LYS A C 1
ATOM 1604 O O . LYS A 1 191 ? 3.709 5.848 -21.861 1.00 80.81 191 LYS A O 1
ATOM 1609 N N . GLU A 1 192 ? 5.241 5.053 -23.281 1.00 84.31 192 GLU A N 1
ATOM 1610 C CA . GLU A 1 192 ? 4.893 3.646 -23.048 1.00 84.31 192 GLU A CA 1
ATOM 1611 C C . GLU A 1 192 ? 5.230 3.207 -21.616 1.00 84.31 192 GLU A C 1
ATOM 1613 O O . GLU A 1 192 ? 4.393 2.603 -20.946 1.00 84.31 192 GLU A O 1
ATOM 1618 N N . LYS A 1 193 ? 6.421 3.571 -21.119 1.00 84.69 193 LYS A N 1
ATOM 1619 C CA . LYS A 1 193 ? 6.853 3.253 -19.753 1.00 84.69 193 LYS A CA 1
ATOM 1620 C C . LYS A 1 193 ? 5.988 3.967 -18.717 1.00 84.69 193 LYS A C 1
ATOM 1622 O O . LYS A 1 193 ? 5.561 3.334 -17.756 1.00 84.69 193 LYS A O 1
ATOM 1627 N N . LEU A 1 194 ? 5.647 5.234 -18.968 1.00 83.94 194 LEU A N 1
ATOM 1628 C CA . LEU A 1 194 ? 4.706 5.987 -18.137 1.00 83.94 194 LEU A CA 1
ATOM 1629 C C . LEU A 1 194 ? 3.337 5.296 -18.053 1.00 83.94 194 LEU A C 1
ATOM 1631 O O . LEU A 1 194 ? 2.789 5.150 -16.966 1.00 83.94 194 LEU A O 1
ATOM 1635 N N . ASN A 1 195 ? 2.795 4.828 -19.180 1.00 84.56 195 ASN A N 1
ATOM 1636 C CA . ASN A 1 195 ? 1.506 4.134 -19.190 1.00 84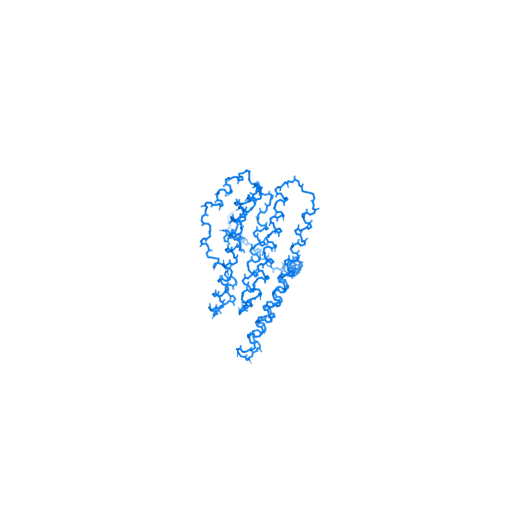.56 195 ASN A CA 1
ATOM 1637 C C . ASN A 1 195 ? 1.553 2.821 -18.399 1.00 84.56 195 ASN A C 1
ATOM 1639 O O . ASN A 1 195 ? 0.603 2.510 -17.682 1.00 84.56 195 ASN A O 1
ATOM 1643 N N . ILE A 1 196 ? 2.649 2.061 -18.504 1.00 87.06 196 ILE A N 1
ATOM 1644 C CA . ILE A 1 196 ? 2.847 0.837 -17.713 1.00 87.06 196 ILE A CA 1
ATOM 1645 C C . ILE A 1 196 ? 2.902 1.176 -16.221 1.00 87.06 196 ILE A C 1
ATOM 1647 O O . ILE A 1 196 ? 2.213 0.528 -15.438 1.00 87.06 196 ILE A O 1
ATOM 1651 N N . PHE A 1 197 ? 3.672 2.200 -15.844 1.00 86.94 197 PHE A N 1
ATOM 1652 C CA . PHE A 1 197 ? 3.767 2.675 -14.465 1.00 86.94 197 PHE A CA 1
ATOM 1653 C C . PHE A 1 197 ? 2.391 3.056 -13.908 1.00 86.94 197 PHE A C 1
ATOM 1655 O O . PHE A 1 197 ? 1.974 2.509 -12.892 1.00 86.94 197 PHE A O 1
ATOM 1662 N N . LEU A 1 198 ? 1.660 3.939 -14.599 1.00 84.25 198 LEU A N 1
ATOM 1663 C CA . LEU A 1 198 ? 0.349 4.418 -14.151 1.00 84.25 198 LEU A CA 1
ATOM 1664 C C . LEU A 1 198 ? -0.671 3.282 -14.062 1.00 84.25 198 LEU A C 1
ATOM 1666 O O . LEU A 1 198 ? -1.461 3.242 -13.126 1.00 84.25 198 LEU A O 1
ATOM 1670 N N . THR A 1 199 ? -0.647 2.348 -15.015 1.00 86.62 199 THR A N 1
ATOM 1671 C CA . THR A 1 199 ? -1.541 1.182 -14.995 1.00 86.62 199 THR A CA 1
ATOM 1672 C C . THR A 1 199 ? -1.279 0.317 -13.768 1.00 86.62 199 THR A C 1
ATOM 1674 O O . THR A 1 199 ? -2.220 -0.045 -13.069 1.00 86.62 199 THR A O 1
ATOM 1677 N N . GLU A 1 200 ? -0.012 0.003 -13.497 1.00 89.25 200 GLU A N 1
ATOM 1678 C CA . GLU A 1 200 ? 0.357 -0.844 -12.364 1.00 89.25 200 GLU A CA 1
ATOM 1679 C C . GLU A 1 200 ? 0.054 -0.151 -11.032 1.00 89.25 200 GLU A C 1
ATOM 1681 O O . GLU A 1 200 ? -0.608 -0.727 -10.175 1.00 89.25 200 GLU A O 1
ATOM 1686 N N . TYR A 1 201 ? 0.456 1.112 -10.890 1.00 87.31 201 TYR A N 1
ATOM 1687 C CA . TYR A 1 201 ? 0.221 1.899 -9.684 1.00 87.31 201 TYR A CA 1
ATOM 1688 C C . TYR A 1 201 ? -1.275 2.025 -9.373 1.00 87.31 201 TYR A C 1
ATOM 1690 O O . TYR A 1 201 ? -1.704 1.698 -8.267 1.00 87.31 201 TYR A O 1
ATOM 1698 N N . ASN A 1 202 ? -2.090 2.408 -10.362 1.00 85.38 202 ASN A N 1
ATOM 1699 C CA . ASN A 1 202 ? -3.538 2.512 -10.179 1.00 85.38 202 ASN A CA 1
ATOM 1700 C C . ASN A 1 202 ? -4.175 1.154 -9.852 1.00 85.38 202 ASN A C 1
ATOM 1702 O O . ASN A 1 202 ? -5.120 1.109 -9.068 1.00 85.38 202 ASN A O 1
ATOM 1706 N N . SER A 1 203 ? -3.668 0.052 -10.419 1.00 88.62 203 SER A N 1
ATOM 1707 C CA . SER A 1 203 ? -4.141 -1.294 -10.075 1.00 88.62 203 SER A CA 1
ATOM 1708 C C . SER A 1 203 ? -3.862 -1.621 -8.609 1.00 88.62 203 SER A C 1
ATOM 1710 O O . SER A 1 203 ? -4.774 -2.034 -7.901 1.00 88.62 203 SER A O 1
ATOM 1712 N N . ILE A 1 204 ? -2.636 -1.384 -8.133 1.00 90.50 204 ILE A N 1
ATOM 1713 C CA . ILE A 1 204 ? -2.245 -1.664 -6.744 1.00 90.50 204 ILE A CA 1
ATOM 1714 C C . ILE A 1 204 ? -3.067 -0.810 -5.772 1.00 90.50 204 ILE A C 1
ATOM 1716 O O . ILE A 1 204 ? -3.611 -1.334 -4.801 1.00 90.50 204 ILE A O 1
ATOM 1720 N N . MET A 1 205 ? -3.202 0.492 -6.040 1.00 88.12 205 MET A N 1
ATOM 1721 C CA . MET A 1 205 ? -3.969 1.387 -5.169 1.00 88.12 205 MET A CA 1
ATOM 1722 C C . MET A 1 205 ? -5.459 1.038 -5.156 1.00 88.12 205 MET A C 1
ATOM 1724 O O . MET A 1 205 ? -6.099 1.145 -4.110 1.00 88.12 205 MET A O 1
ATOM 1728 N N . ARG A 1 206 ? -6.018 0.587 -6.289 1.00 87.81 206 ARG A N 1
ATOM 1729 C CA . ARG A 1 206 ? -7.406 0.109 -6.351 1.00 87.81 206 ARG A CA 1
ATOM 1730 C C . ARG A 1 206 ? -7.607 -1.154 -5.535 1.00 87.81 206 ARG A C 1
ATOM 1732 O O . ARG A 1 206 ? -8.533 -1.206 -4.732 1.00 87.81 206 ARG A O 1
ATOM 1739 N N . ASP A 1 207 ? -6.719 -2.128 -5.694 1.00 91.88 207 ASP A N 1
ATOM 1740 C CA . ASP A 1 207 ? -6.769 -3.366 -4.920 1.00 91.88 207 ASP A CA 1
ATOM 1741 C C . A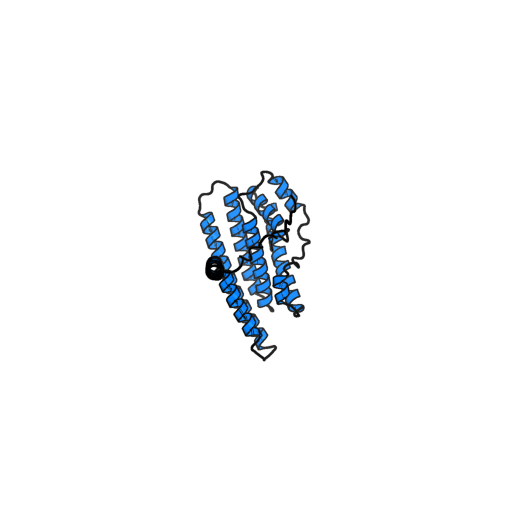SP A 1 207 ? -6.648 -3.077 -3.415 1.00 91.88 207 ASP A C 1
ATOM 1743 O O . ASP A 1 207 ? -7.333 -3.706 -2.606 1.00 91.88 207 ASP A O 1
ATOM 1747 N N . TYR A 1 208 ? -5.822 -2.097 -3.028 1.00 93.19 208 TYR A N 1
ATOM 1748 C CA . TYR A 1 208 ? -5.712 -1.649 -1.640 1.00 93.19 208 TYR A CA 1
ATOM 1749 C C . TYR A 1 208 ? -7.014 -1.015 -1.140 1.00 93.19 208 TYR A C 1
ATOM 1751 O O . TYR A 1 208 ? -7.496 -1.369 -0.067 1.00 93.19 208 TYR A O 1
ATOM 1759 N N . PHE A 1 209 ? -7.630 -0.125 -1.918 1.00 91.06 209 PHE A N 1
ATOM 1760 C CA . PHE A 1 209 ? -8.923 0.467 -1.571 1.00 91.06 209 PHE A CA 1
ATOM 1761 C C . PHE A 1 209 ? -10.013 -0.595 -1.388 1.00 91.06 209 PHE A C 1
ATOM 1763 O O . PHE A 1 209 ? -10.723 -0.597 -0.380 1.00 91.06 209 PHE A O 1
ATOM 1770 N N . ASP A 1 210 ? -10.114 -1.543 -2.319 1.00 91.31 210 ASP A N 1
ATOM 1771 C CA . ASP A 1 210 ? -11.092 -2.628 -2.243 1.00 91.31 210 ASP A CA 1
ATOM 1772 C C . ASP A 1 210 ? -10.833 -3.534 -1.030 1.00 91.31 210 ASP A C 1
ATOM 1774 O O . ASP A 1 210 ? -11.778 -3.941 -0.344 1.00 91.31 210 ASP A O 1
ATOM 1778 N N . TYR A 1 211 ? -9.562 -3.786 -0.701 1.00 95.31 211 TYR A N 1
ATOM 1779 C CA . TYR A 1 211 ? -9.162 -4.492 0.517 1.00 95.31 211 TYR A CA 1
ATOM 1780 C C . TYR A 1 211 ? -9.647 -3.770 1.785 1.00 95.31 211 TYR A C 1
ATOM 1782 O O . TYR A 1 211 ? -10.202 -4.403 2.687 1.00 95.31 211 TYR A O 1
ATOM 1790 N N . LYS A 1 212 ? -9.545 -2.438 1.835 1.00 94.62 212 LYS A N 1
ATOM 1791 C CA . LYS A 1 212 ? -10.041 -1.626 2.959 1.00 94.62 212 LYS A CA 1
ATOM 1792 C C . LYS A 1 212 ? -11.553 -1.666 3.093 1.00 94.62 212 LYS A C 1
ATOM 1794 O O . LYS A 1 212 ? -12.070 -1.940 4.176 1.00 94.62 212 LYS A O 1
ATOM 1799 N N . VAL A 1 213 ? -12.269 -1.475 1.987 1.00 93.06 213 VAL A N 1
ATOM 1800 C CA . VAL A 1 213 ? -13.735 -1.587 1.950 1.00 93.06 213 VAL A CA 1
ATOM 1801 C C . VAL A 1 213 ? -14.187 -2.978 2.399 1.00 93.06 213 VAL A C 1
ATOM 1803 O O . VAL A 1 213 ? -15.181 -3.105 3.120 1.00 93.06 213 VAL A O 1
ATOM 1806 N N . PHE A 1 214 ? -13.465 -4.026 1.995 1.00 95.69 214 PHE A N 1
ATOM 1807 C CA . PHE A 1 214 ? -13.736 -5.389 2.435 1.00 95.69 214 PHE A CA 1
ATOM 1808 C C . PHE A 1 214 ? -13.610 -5.530 3.958 1.00 95.69 214 PHE A C 1
ATOM 1810 O O . PHE A 1 214 ? -14.523 -6.081 4.576 1.00 95.69 214 PHE A O 1
ATOM 1817 N N . ILE A 1 215 ? -12.551 -5.001 4.577 1.00 95.94 215 ILE A N 1
ATOM 1818 C CA . ILE A 1 215 ? -12.379 -5.073 6.037 1.00 95.94 215 ILE A CA 1
ATOM 1819 C C . ILE A 1 215 ? -13.496 -4.310 6.758 1.00 95.94 215 ILE A C 1
ATOM 1821 O O . ILE A 1 215 ? -14.091 -4.862 7.682 1.00 95.94 215 ILE A O 1
ATOM 1825 N N . ILE A 1 216 ? -13.852 -3.097 6.314 1.00 94.38 216 ILE A N 1
ATOM 1826 C CA . ILE A 1 216 ? -14.941 -2.308 6.927 1.00 94.38 216 ILE A CA 1
ATOM 1827 C C . ILE A 1 216 ? -16.255 -3.102 6.939 1.00 94.38 216 ILE A C 1
ATOM 1829 O O . ILE A 1 216 ? -16.976 -3.111 7.930 1.00 94.38 216 ILE A O 1
ATOM 1833 N N . LYS A 1 217 ? -16.572 -3.806 5.849 1.00 94.44 217 LYS A N 1
ATOM 1834 C CA . LYS A 1 217 ? -17.835 -4.553 5.732 1.00 94.44 217 LYS A CA 1
ATOM 1835 C C . LYS A 1 217 ? -17.865 -5.861 6.524 1.00 94.44 217 LYS A C 1
ATOM 1837 O O . LYS A 1 217 ? -18.954 -6.346 6.815 1.00 94.44 217 LYS A O 1
ATOM 1842 N N . ASN A 1 218 ? -16.706 -6.459 6.807 1.00 95.19 218 ASN A N 1
ATOM 1843 C CA . ASN A 1 218 ? -16.616 -7.820 7.351 1.00 95.19 218 ASN A CA 1
ATOM 1844 C C . ASN A 1 218 ? -15.980 -7.901 8.750 1.00 95.19 218 ASN A C 1
ATOM 1846 O O . ASN A 1 218 ? -16.038 -8.959 9.376 1.00 95.19 218 ASN A O 1
ATOM 1850 N N . SER A 1 219 ? -15.370 -6.825 9.251 1.00 93.56 219 SER A N 1
ATOM 1851 C CA . SER A 1 219 ? -14.838 -6.771 10.614 1.00 93.56 219 SER A CA 1
ATOM 1852 C C . SER A 1 219 ? -15.972 -6.745 11.639 1.00 93.56 219 SER A C 1
ATOM 1854 O O . SER A 1 219 ? -16.963 -6.049 11.453 1.00 93.56 219 SER A O 1
ATOM 1856 N N . ASN A 1 220 ? -15.801 -7.447 12.761 1.00 90.19 220 ASN A N 1
ATOM 1857 C CA . ASN A 1 220 ? -16.724 -7.370 13.900 1.00 90.19 220 ASN A CA 1
ATOM 1858 C C . ASN A 1 220 ? -16.343 -6.274 14.915 1.00 90.19 220 ASN A C 1
ATOM 1860 O O . ASN A 1 220 ? -17.136 -5.991 15.808 1.00 90.19 220 ASN A O 1
ATOM 1864 N N . SER A 1 221 ? -15.142 -5.689 14.809 1.00 91.38 221 SER A N 1
ATOM 1865 C CA . SER A 1 221 ? -14.699 -4.572 15.658 1.00 91.38 221 SER A CA 1
ATOM 1866 C C . SER A 1 221 ? -15.084 -3.248 15.004 1.00 91.38 221 SER A C 1
ATOM 1868 O O . SER A 1 221 ? -14.701 -2.993 13.858 1.00 91.38 221 SER A O 1
ATOM 1870 N N . LEU A 1 222 ? -15.833 -2.419 15.731 1.00 89.75 222 LEU A N 1
ATOM 1871 C CA . LEU A 1 222 ? -16.295 -1.116 15.258 1.00 89.75 222 LEU A CA 1
ATOM 1872 C C . LEU A 1 222 ? -15.132 -0.115 15.204 1.00 89.75 222 LEU A C 1
ATOM 1874 O O . LEU A 1 222 ? -15.017 0.643 14.245 1.00 89.75 222 LEU A O 1
ATOM 1878 N N . GLU A 1 223 ? -14.211 -0.196 16.161 1.00 89.81 223 GLU A N 1
ATOM 1879 C CA . GLU A 1 223 ? -12.932 0.511 16.176 1.00 89.81 223 GLU A CA 1
ATOM 1880 C C . GLU A 1 223 ? -12.103 0.164 14.940 1.00 89.81 223 GLU A C 1
ATOM 1882 O O . GLU A 1 223 ? -11.606 1.055 14.247 1.00 89.81 223 GLU A O 1
ATOM 1887 N N . ARG A 1 224 ? -12.030 -1.125 14.589 1.00 91.81 224 ARG A N 1
ATOM 1888 C CA . ARG A 1 224 ? -11.333 -1.561 13.381 1.00 91.81 224 ARG A CA 1
ATOM 1889 C C . ARG A 1 224 ? -11.995 -1.017 12.121 1.00 91.81 224 ARG A C 1
ATOM 1891 O O . ARG A 1 224 ? -11.298 -0.483 11.264 1.00 91.81 224 ARG A O 1
ATOM 1898 N N . GLN A 1 225 ? -13.321 -1.120 12.003 1.00 93.19 225 GLN A N 1
ATOM 1899 C CA . GLN A 1 225 ? -14.054 -0.548 10.865 1.00 93.19 225 GLN A CA 1
ATOM 1900 C C . GLN A 1 225 ? -13.801 0.959 10.737 1.00 93.19 225 GLN A C 1
ATOM 1902 O O . GLN A 1 225 ? -13.582 1.462 9.637 1.00 93.19 225 GLN A O 1
ATOM 1907 N N . PHE A 1 226 ? -13.786 1.670 11.860 1.00 91.19 226 PHE A N 1
ATOM 1908 C CA . PHE A 1 226 ? -13.534 3.101 11.914 1.00 91.19 226 PHE A CA 1
ATOM 1909 C C . PHE A 1 226 ? -12.105 3.470 11.485 1.00 91.19 226 PHE A C 1
ATOM 1911 O O . PHE A 1 226 ? -11.924 4.405 10.702 1.00 91.19 226 PHE A O 1
ATOM 1918 N N . ILE A 1 227 ? -11.086 2.729 11.925 1.00 92.31 227 ILE A N 1
ATOM 1919 C CA . ILE A 1 227 ? -9.695 2.937 11.487 1.00 92.31 227 ILE A CA 1
ATOM 1920 C C . ILE A 1 227 ? -9.576 2.783 9.968 1.00 92.31 227 ILE A C 1
ATOM 1922 O O . ILE A 1 227 ? -8.991 3.636 9.300 1.00 92.31 227 ILE A O 1
ATOM 1926 N N . GLU A 1 228 ? -10.161 1.723 9.408 1.00 93.75 228 GLU A N 1
ATOM 1927 C CA . GLU A 1 228 ? -10.125 1.499 7.961 1.00 93.75 228 GLU A CA 1
ATOM 1928 C C . GLU A 1 228 ? -10.910 2.559 7.184 1.00 93.75 228 GLU A C 1
ATOM 1930 O O . GLU A 1 228 ? -10.481 2.978 6.110 1.00 93.75 228 GLU A O 1
ATOM 1935 N N . ALA A 1 229 ? -12.027 3.041 7.733 1.00 91.38 229 ALA A N 1
ATOM 1936 C CA . ALA A 1 229 ? -12.775 4.150 7.155 1.00 91.38 229 ALA A CA 1
ATOM 1937 C C . ALA A 1 229 ? -11.912 5.421 7.071 1.00 91.38 229 ALA A C 1
ATOM 1939 O O . ALA A 1 229 ? -11.841 6.039 6.012 1.00 91.38 229 ALA A O 1
ATOM 1940 N N . ASN A 1 230 ? -11.177 5.768 8.134 1.00 89.12 230 ASN A N 1
ATOM 1941 C CA . ASN A 1 230 ? -10.235 6.897 8.126 1.00 89.12 230 ASN A CA 1
ATOM 1942 C C . ASN A 1 230 ? -9.118 6.730 7.088 1.00 89.12 230 ASN A C 1
ATOM 1944 O O . ASN A 1 230 ? -8.775 7.685 6.390 1.00 89.12 230 ASN A O 1
ATOM 1948 N N . LYS A 1 231 ? -8.599 5.508 6.915 1.00 90.75 231 LYS A N 1
ATOM 1949 C CA . LYS A 1 231 ? -7.634 5.207 5.846 1.00 90.75 231 LYS A CA 1
ATOM 1950 C C . LYS A 1 231 ? -8.203 5.494 4.463 1.00 90.75 231 LYS A C 1
ATOM 1952 O O . LYS A 1 231 ? -7.485 6.040 3.630 1.00 90.75 231 LYS A O 1
ATOM 1957 N N . LEU A 1 232 ? -9.476 5.172 4.221 1.00 88.31 232 LEU A N 1
ATOM 1958 C CA . LEU A 1 232 ? -10.138 5.490 2.954 1.00 88.31 232 LEU A CA 1
ATOM 1959 C C . LEU A 1 232 ? -10.226 6.996 2.708 1.00 88.31 232 LEU A C 1
ATOM 1961 O O . LEU A 1 232 ? -9.949 7.429 1.593 1.00 88.31 232 LEU A O 1
ATOM 1965 N N . PHE A 1 233 ? -10.542 7.799 3.726 1.00 84.50 233 PHE A N 1
ATOM 1966 C CA . PHE A 1 233 ? -10.554 9.258 3.586 1.00 84.50 233 PHE A CA 1
ATOM 1967 C C . PHE A 1 233 ? -9.178 9.810 3.207 1.00 84.50 233 PHE A C 1
ATOM 1969 O O . PHE A 1 233 ? -9.078 10.602 2.274 1.00 84.50 233 PHE A O 1
ATOM 1976 N N . ILE A 1 234 ? -8.117 9.344 3.871 1.00 83.12 234 ILE A N 1
ATOM 1977 C CA . ILE A 1 234 ? -6.738 9.779 3.596 1.00 83.12 234 ILE A CA 1
ATOM 1978 C C . ILE A 1 234 ? -6.287 9.338 2.203 1.00 83.12 234 ILE A C 1
ATOM 1980 O O . ILE A 1 234 ? -5.721 10.132 1.460 1.00 83.12 234 ILE A O 1
ATOM 1984 N N . LEU A 1 235 ? -6.586 8.095 1.814 1.00 80.94 235 LEU A N 1
ATOM 1985 C CA . LEU A 1 235 ? -6.326 7.590 0.460 1.00 80.94 235 LEU A CA 1
ATOM 1986 C C . LEU A 1 235 ? -6.999 8.429 -0.628 1.00 80.94 235 LEU A C 1
ATOM 1988 O O . LEU A 1 235 ? -6.532 8.451 -1.763 1.00 80.94 235 LEU A O 1
ATOM 1992 N N . SER A 1 236 ? -8.106 9.076 -0.283 1.00 74.25 236 SER A N 1
ATOM 1993 C CA . SER A 1 236 ? -8.923 9.867 -1.198 1.00 74.25 236 SER A CA 1
ATOM 1994 C C . SER A 1 236 ? -8.594 11.357 -1.144 1.00 74.25 236 SER A C 1
ATOM 1996 O O . SER A 1 236 ? -9.233 12.142 -1.845 1.00 74.25 236 SER A O 1
ATOM 1998 N N . ASP A 1 237 ? -7.623 11.765 -0.325 1.00 73.19 237 ASP A N 1
ATOM 1999 C CA . ASP A 1 237 ? -7.129 13.134 -0.258 1.00 73.19 237 ASP A CA 1
ATOM 2000 C C . ASP A 1 237 ? -5.769 13.235 -0.973 1.00 73.19 237 ASP A C 1
ATOM 2002 O O . ASP A 1 237 ? -4.745 12.808 -0.431 1.00 73.19 237 ASP A O 1
ATOM 2006 N N . PRO A 1 238 ? -5.714 13.842 -2.175 1.00 63.84 238 PRO A N 1
ATOM 2007 C CA . PRO A 1 238 ? -4.467 14.031 -2.910 1.00 63.84 238 PRO A CA 1
ATOM 2008 C C . PRO A 1 238 ? -3.398 14.798 -2.126 1.00 63.84 238 PRO A C 1
ATOM 2010 O O . PRO A 1 238 ? -2.216 14.614 -2.400 1.00 63.84 238 PRO A O 1
ATOM 2013 N N . LEU A 1 239 ? -3.796 15.660 -1.181 1.00 61.62 239 LEU A N 1
ATOM 2014 C CA . LEU A 1 239 ? -2.868 16.429 -0.347 1.00 61.62 239 LEU A CA 1
ATOM 2015 C C . LEU A 1 239 ? -2.276 15.592 0.784 1.00 61.62 239 LEU A C 1
ATOM 2017 O O . LEU A 1 239 ? -1.201 15.914 1.279 1.00 61.62 239 LEU A O 1
ATOM 2021 N N . ALA A 1 240 ? -2.970 14.537 1.205 1.00 60.31 240 ALA A N 1
ATOM 2022 C CA . ALA A 1 240 ? -2.477 13.654 2.248 1.00 60.31 240 ALA A CA 1
ATOM 2023 C C . ALA A 1 240 ? -1.453 12.638 1.718 1.00 60.31 240 ALA A C 1
ATOM 2025 O O . ALA A 1 240 ? -0.737 12.043 2.516 1.00 60.31 240 ALA A O 1
ATOM 2026 N N . LEU A 1 241 ? -1.378 12.458 0.392 1.00 54.38 241 LEU A N 1
ATOM 2027 C CA . LEU A 1 241 ? -0.445 11.564 -0.304 1.00 54.38 241 LEU A CA 1
ATOM 2028 C C . LEU A 1 241 ? 0.741 12.298 -0.972 1.00 54.38 241 LEU A C 1
ATOM 2030 O O . LEU A 1 241 ? 1.557 11.641 -1.622 1.00 54.38 241 LEU A O 1
ATOM 2034 N N . SER A 1 242 ? 0.825 13.631 -0.842 1.00 47.31 242 SER A N 1
ATOM 2035 C CA . SER A 1 242 ? 1.853 14.511 -1.440 1.00 47.31 242 SER A CA 1
ATOM 2036 C C . SER A 1 242 ? 2.780 15.129 -0.399 1.00 47.31 242 SER A C 1
ATOM 2038 O O . SER A 1 242 ? 4.000 15.209 -0.659 1.00 47.31 242 SER A O 1
#